Protein AF-A0A226NP74-F1 (afdb_monomer_lite)

Organism: Callipepla squamata (NCBI:txid9009)

Radius of gyration: 27.93 Å; chains: 1; bounding box: 65×79×97 Å

Structure (mmCIF, N/CA/C/O backbone):
data_AF-A0A226NP74-F1
#
_entry.id   AF-A0A226NP74-F1
#
loop_
_atom_site.group_PDB
_atom_site.id
_atom_site.type_symbol
_atom_site.label_atom_id
_atom_site.label_alt_id
_atom_site.label_comp_id
_atom_site.label_asym_id
_atom_site.label_entity_id
_atom_site.label_seq_id
_atom_site.pdbx_PDB_ins_code
_atom_site.Cartn_x
_atom_site.Cartn_y
_atom_site.Cartn_z
_atom_site.occupancy
_atom_site.B_iso_or_equiv
_atom_site.auth_seq_id
_atom_site.auth_comp_id
_atom_site.auth_asym_id
_atom_site.auth_atom_id
_atom_site.pdbx_PDB_model_num
ATOM 1 N N . MET A 1 1 ? -21.209 63.975 65.707 1.00 38.06 1 MET A N 1
ATOM 2 C CA . MET A 1 1 ? -20.109 63.089 66.159 1.00 38.06 1 MET A CA 1
ATOM 3 C C . MET A 1 1 ? -20.184 61.774 65.378 1.00 38.06 1 MET A C 1
ATOM 5 O O . MET A 1 1 ? -21.296 61.300 65.231 1.00 38.06 1 MET A O 1
ATOM 9 N N . GLN A 1 2 ? -19.117 61.143 64.863 1.00 33.88 2 GLN A N 1
ATOM 10 C CA . GLN A 1 2 ? -17.733 61.608 64.642 1.00 33.88 2 GLN A CA 1
ATOM 11 C C . GLN A 1 2 ? -16.907 60.587 63.806 1.00 33.88 2 GLN A C 1
ATOM 13 O O . GLN A 1 2 ? -16.600 59.538 64.352 1.00 33.88 2 GLN A O 1
ATOM 18 N N . ARG A 1 3 ? -16.411 60.950 62.595 1.00 36.12 3 ARG A N 1
ATOM 19 C CA . ARG A 1 3 ? -15.290 60.275 61.848 1.00 36.12 3 ARG A CA 1
ATOM 20 C C . ARG A 1 3 ? -15.540 58.767 61.521 1.00 36.12 3 ARG A C 1
ATOM 22 O O . ARG A 1 3 ? -16.565 58.246 61.917 1.00 36.12 3 ARG A O 1
ATOM 29 N N . ARG A 1 4 ? -14.732 57.954 60.814 1.00 40.47 4 ARG A N 1
ATOM 30 C CA . ARG A 1 4 ? -13.713 58.019 59.718 1.00 40.47 4 ARG A CA 1
ATOM 31 C C . ARG A 1 4 ? -13.780 56.627 59.006 1.00 40.47 4 ARG A C 1
ATOM 33 O O . ARG A 1 4 ? -14.409 55.736 59.556 1.00 40.47 4 ARG A O 1
ATOM 40 N N . ASN A 1 5 ? -13.182 56.302 57.852 1.00 32.72 5 ASN A N 1
ATOM 41 C CA . ASN A 1 5 ? -12.229 56.964 56.943 1.00 32.72 5 ASN A CA 1
ATOM 42 C C . ASN A 1 5 ? -12.613 56.643 55.464 1.00 32.72 5 ASN A C 1
ATOM 44 O O . ASN A 1 5 ? -13.792 56.460 55.187 1.00 32.72 5 ASN A O 1
ATOM 48 N N . GLY A 1 6 ? -11.656 56.549 54.525 1.00 35.69 6 GLY A N 1
ATOM 49 C CA . GLY A 1 6 ? -11.839 55.943 53.192 1.00 35.69 6 GLY A CA 1
ATOM 50 C C . GLY A 1 6 ? -10.764 54.895 52.850 1.00 35.69 6 GLY A C 1
ATOM 51 O O . GLY A 1 6 ? -9.832 54.698 53.633 1.00 35.69 6 GLY A O 1
ATOM 52 N N . GLY A 1 7 ? -10.878 54.273 51.668 1.00 29.09 7 GLY A N 1
ATOM 53 C CA . GLY A 1 7 ? -9.893 53.350 51.079 1.00 29.09 7 GLY A CA 1
ATOM 54 C C . GLY A 1 7 ? -10.539 52.176 50.326 1.00 29.09 7 GLY A C 1
ATOM 55 O O . GLY A 1 7 ? -11.507 51.607 50.812 1.00 29.09 7 GLY A O 1
ATOM 56 N N . GLY A 1 8 ? -10.005 51.799 49.156 1.00 29.45 8 GLY A N 1
ATOM 57 C CA . GLY A 1 8 ? -10.438 50.593 48.427 1.00 29.45 8 GLY A CA 1
ATOM 58 C C . GLY A 1 8 ? -10.254 50.684 46.911 1.00 29.45 8 GLY A C 1
ATOM 59 O O . GLY A 1 8 ? -11.030 51.342 46.225 1.00 29.45 8 GLY A O 1
ATOM 60 N N . LYS A 1 9 ? -9.214 50.031 46.378 1.00 33.69 9 LYS A N 1
ATOM 61 C CA . LYS A 1 9 ? -8.985 49.911 44.928 1.00 33.69 9 LYS A CA 1
ATOM 62 C C . LYS A 1 9 ? -9.986 48.933 44.300 1.00 33.69 9 LYS A C 1
ATOM 64 O O . LYS A 1 9 ? -10.431 47.991 44.943 1.00 33.69 9 LYS A O 1
ATOM 69 N N . ARG A 1 10 ? -10.276 49.150 43.017 1.00 40.66 10 ARG A N 1
ATOM 70 C CA . ARG A 1 10 ? -11.070 48.263 42.159 1.00 40.66 10 ARG A CA 1
ATOM 71 C C . ARG A 1 10 ? -10.330 46.922 41.991 1.00 40.66 10 ARG A C 1
ATOM 73 O O . ARG A 1 10 ? -9.211 46.930 41.483 1.00 40.66 10 ARG A O 1
ATOM 80 N N . SER A 1 11 ? -10.946 45.811 42.391 1.00 31.20 11 SER A N 1
ATOM 81 C CA . SER A 1 11 ? -10.484 44.447 42.085 1.00 31.20 11 SER A CA 1
ATOM 82 C C . SER A 1 11 ? -11.389 43.841 41.008 1.00 31.20 11 SER A C 1
ATOM 84 O O . SER A 1 11 ? -12.602 44.035 41.101 1.00 31.20 11 SER A O 1
ATOM 86 N N . PRO A 1 12 ? -10.856 43.140 39.992 1.00 38.00 12 PRO A N 1
ATOM 87 C CA . PRO A 1 12 ? -11.679 42.405 39.037 1.00 38.00 12 PRO A CA 1
ATOM 88 C C . PRO A 1 12 ? -12.231 41.123 39.677 1.00 38.00 12 PRO A C 1
ATOM 90 O O . PRO A 1 12 ? -11.556 40.493 40.492 1.00 38.00 12 PRO A O 1
ATOM 93 N N . GLU A 1 13 ? -13.447 40.733 39.298 1.00 36.75 13 GLU A N 1
ATOM 94 C CA . GLU A 1 13 ? -14.052 39.471 39.730 1.00 36.75 13 GLU A CA 1
ATOM 95 C C . GLU A 1 13 ? -13.251 38.271 39.211 1.00 36.75 13 GLU A C 1
ATOM 97 O O . GLU A 1 13 ? -13.06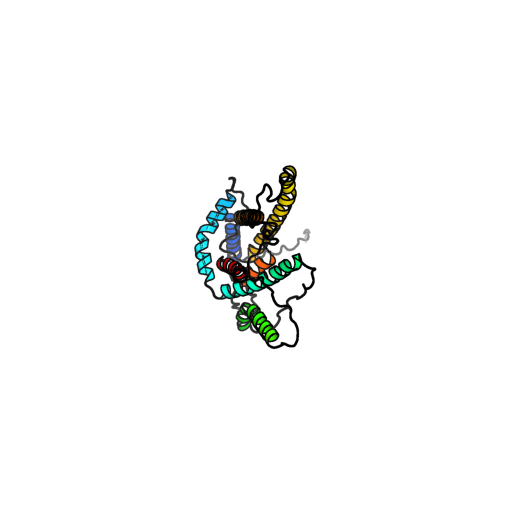9 38.084 38.006 1.00 36.75 13 GLU A O 1
ATOM 102 N N . LEU A 1 14 ? -12.797 37.430 40.140 1.00 32.97 14 LEU A N 1
ATOM 103 C CA . LEU A 1 14 ? -12.224 36.130 39.829 1.00 32.97 14 LEU A CA 1
ATOM 104 C C . LEU A 1 14 ? -13.375 35.163 39.525 1.00 32.97 14 LEU A C 1
ATOM 106 O O . LEU A 1 14 ? -14.037 34.679 40.441 1.00 32.97 14 LEU A O 1
ATOM 110 N N . SER A 1 15 ? -13.619 34.888 38.242 1.00 31.94 15 SER A N 1
ATOM 111 C CA . SER A 1 15 ? -14.549 33.822 37.847 1.00 31.94 15 SER A CA 1
ATOM 112 C C . SER A 1 15 ? -14.066 32.478 38.412 1.00 31.94 15 SER A C 1
ATOM 114 O O . SER A 1 15 ? -12.875 32.175 38.282 1.00 31.94 15 SER A O 1
ATOM 116 N N . PRO A 1 16 ? -14.938 31.661 39.030 1.00 39.66 16 PRO A N 1
ATOM 117 C CA . PRO A 1 16 ? -14.529 30.372 39.566 1.00 39.66 16 PRO A CA 1
ATOM 118 C C . PRO A 1 16 ? -14.136 29.440 38.418 1.00 39.66 16 PRO A C 1
ATOM 120 O O . PRO A 1 16 ? -14.887 29.271 37.456 1.00 39.66 16 PRO A O 1
ATOM 123 N N . ALA A 1 17 ? -12.958 28.825 38.525 1.00 37.47 17 ALA A N 1
ATOM 124 C CA . ALA A 1 17 ? -12.536 27.794 37.590 1.00 37.47 17 ALA A CA 1
ATOM 125 C C . ALA A 1 17 ? -13.536 26.632 37.645 1.00 37.47 17 ALA A C 1
ATOM 127 O O . ALA A 1 17 ? -13.718 26.013 38.696 1.00 37.47 17 ALA A O 1
ATOM 128 N N . LEU A 1 18 ? -14.190 26.354 36.516 1.00 38.97 18 LEU A N 1
ATOM 129 C CA . LEU A 1 18 ? -15.122 25.242 36.385 1.00 38.97 18 LEU A CA 1
ATOM 130 C C . LEU A 1 18 ? -14.326 23.938 36.541 1.00 38.97 18 LEU A C 1
ATOM 132 O O . LEU A 1 18 ? -13.599 23.537 35.633 1.00 38.97 18 LEU A O 1
ATOM 136 N N . HIS A 1 19 ? -14.406 23.315 37.716 1.00 42.88 19 HIS A N 1
ATOM 137 C CA . HIS A 1 19 ? -13.749 22.037 37.968 1.00 42.88 19 HIS A CA 1
ATOM 138 C C . HIS A 1 19 ? -14.412 20.985 37.071 1.00 42.88 19 HIS A C 1
ATOM 140 O O . HIS A 1 19 ? -15.632 20.810 37.123 1.00 42.88 19 HIS A O 1
ATOM 146 N N . ALA A 1 20 ? -13.631 20.329 36.210 1.00 48.56 20 ALA A N 1
ATOM 147 C CA . ALA A 1 20 ? -14.143 19.227 35.406 1.00 48.56 20 ALA A CA 1
ATOM 148 C C . ALA A 1 20 ? -14.615 18.093 36.340 1.00 48.56 20 ALA A C 1
ATOM 150 O O . ALA A 1 20 ? -14.008 17.897 37.398 1.00 48.56 20 ALA A O 1
ATOM 151 N N . PRO A 1 21 ? -15.695 17.364 35.999 1.00 58.44 21 PRO A N 1
ATOM 152 C CA . PRO A 1 21 ? -16.147 16.241 36.814 1.00 58.44 21 PRO A CA 1
ATOM 153 C C . PRO A 1 21 ? -15.034 15.182 36.921 1.00 58.44 21 PRO A C 1
ATOM 155 O O . PRO A 1 21 ? -14.317 14.980 35.938 1.00 58.44 21 PRO A O 1
ATOM 158 N N . PRO A 1 22 ? -14.880 14.512 38.080 1.00 52.84 22 PRO A N 1
ATOM 159 C CA . PRO A 1 22 ? -13.720 13.666 38.373 1.00 52.84 22 PRO A CA 1
ATOM 160 C C . PRO A 1 22 ? -13.505 12.557 37.338 1.00 52.84 22 PRO A C 1
ATOM 162 O O . PRO A 1 22 ? -12.384 12.425 36.862 1.00 52.84 22 PRO A O 1
ATOM 165 N N . GLU A 1 23 ? -14.570 11.891 36.871 1.00 52.38 23 GLU A N 1
ATOM 166 C CA . GLU A 1 23 ? -14.496 10.883 35.796 1.00 52.38 23 GLU A CA 1
ATOM 167 C C . GLU A 1 23 ? -13.798 11.406 34.526 1.00 52.38 23 GLU A C 1
ATOM 169 O O . GLU A 1 23 ? -13.102 10.665 33.842 1.00 52.38 23 GLU A O 1
ATOM 174 N N . LEU A 1 24 ? -13.954 12.693 34.193 1.00 48.25 24 LEU A N 1
ATOM 175 C CA . LEU A 1 24 ? -13.360 13.282 32.990 1.00 48.25 24 LEU A CA 1
ATOM 176 C C . LEU A 1 24 ? -11.880 13.649 33.182 1.00 48.25 24 LEU A C 1
ATOM 178 O O . LEU A 1 24 ? -11.158 13.795 32.198 1.00 48.25 24 LEU A O 1
ATOM 182 N N . CYS A 1 25 ? -11.430 13.797 34.430 1.00 51.16 25 CYS A N 1
ATOM 183 C CA . CYS A 1 25 ? -10.014 13.897 34.779 1.00 51.16 25 CYS A CA 1
ATOM 184 C C . CYS A 1 25 ? -9.372 12.513 34.919 1.00 51.16 25 CYS A C 1
ATOM 186 O O . CYS A 1 25 ? -8.234 12.359 34.499 1.00 51.16 25 CYS A O 1
ATOM 188 N N . GLU A 1 26 ? -10.090 11.518 35.446 1.00 51.25 26 GLU A N 1
ATOM 189 C CA . GLU A 1 26 ? -9.630 10.127 35.555 1.00 51.25 26 GLU A CA 1
ATOM 190 C C . GLU A 1 26 ? -9.454 9.504 34.168 1.00 51.25 26 GLU A C 1
ATOM 192 O O . GLU A 1 26 ? -8.342 9.115 33.831 1.00 51.25 26 GLU A O 1
ATOM 197 N N . VAL A 1 27 ? -10.468 9.565 33.293 1.00 53.81 27 VAL A N 1
ATOM 198 C CA . VAL A 1 27 ? -10.347 9.119 31.888 1.00 53.81 27 VAL A CA 1
ATOM 199 C C . VAL A 1 27 ? -9.217 9.851 31.157 1.00 53.81 27 VAL A C 1
ATOM 201 O O . VAL A 1 27 ? -8.532 9.259 30.330 1.00 53.81 27 VAL A O 1
ATOM 204 N N . LYS A 1 28 ? -8.985 11.135 31.459 1.00 48.41 28 LYS A N 1
ATOM 205 C CA . LYS A 1 28 ? -7.895 11.903 30.843 1.00 48.41 28 LYS A CA 1
ATOM 206 C C . LYS A 1 28 ? -6.519 11.539 31.409 1.00 48.41 28 LYS A C 1
ATOM 208 O O . LYS A 1 28 ? -5.553 11.581 30.660 1.00 48.41 28 LYS A O 1
ATOM 213 N N . ALA A 1 29 ? -6.427 11.180 32.688 1.00 52.78 29 ALA A N 1
ATOM 214 C CA . ALA A 1 29 ? -5.204 10.688 33.312 1.00 52.78 29 ALA A CA 1
ATOM 215 C C . ALA A 1 29 ? -4.863 9.272 32.821 1.00 52.78 29 ALA A C 1
ATOM 217 O O . ALA A 1 29 ? -3.717 9.026 32.468 1.00 52.78 29 ALA A O 1
ATOM 218 N N . GLU A 1 30 ? -5.850 8.382 32.687 1.00 49.56 30 GLU A N 1
ATOM 219 C CA . GLU A 1 30 ? -5.685 7.063 32.057 1.00 49.56 30 GLU A CA 1
ATOM 220 C C . GLU A 1 30 ? -5.267 7.200 30.577 1.00 49.56 30 GLU A C 1
ATOM 222 O O . GLU A 1 30 ? -4.312 6.556 30.140 1.00 49.56 30 GLU A O 1
ATOM 227 N N . GLU A 1 31 ? -5.892 8.115 29.817 1.00 53.00 31 GLU A N 1
ATOM 228 C CA . GLU A 1 31 ? -5.486 8.449 28.439 1.00 53.00 31 GLU A CA 1
ATOM 229 C C . GLU A 1 31 ? -4.087 9.098 28.328 1.00 53.00 31 GLU A C 1
ATOM 231 O O . GLU A 1 31 ? -3.527 9.088 27.224 1.00 53.00 31 GLU A O 1
ATOM 236 N N . GLU A 1 32 ? -3.557 9.684 29.413 1.00 53.03 32 GLU A N 1
ATOM 237 C CA . GLU A 1 32 ? -2.207 10.271 29.531 1.00 53.03 32 GLU A CA 1
ATOM 238 C C . GLU A 1 32 ? -1.168 9.230 30.023 1.00 53.03 32 GLU A C 1
ATOM 240 O O . GLU A 1 32 ? -0.017 9.258 29.579 1.00 53.03 32 GLU A O 1
ATOM 245 N N . GLU A 1 33 ? -1.553 8.258 30.862 1.00 48.28 33 GLU A N 1
ATOM 246 C CA . GLU A 1 33 ? -0.691 7.145 31.300 1.00 48.28 33 GLU A CA 1
ATOM 247 C C . GLU A 1 33 ? -0.478 6.099 30.187 1.00 48.28 33 GLU A C 1
ATOM 249 O O . GLU A 1 33 ? 0.670 5.709 29.946 1.00 48.28 33 GLU A O 1
ATOM 254 N N . GLU A 1 34 ? -1.512 5.736 29.411 1.00 48.53 34 GLU A N 1
ATOM 255 C CA . GLU A 1 34 ? -1.327 4.963 28.162 1.00 48.53 34 GLU A CA 1
ATOM 256 C C . GLU A 1 34 ? -0.430 5.717 27.156 1.00 48.53 34 GLU A C 1
ATOM 258 O O . GLU A 1 34 ? 0.396 5.112 26.465 1.00 48.53 34 GLU A O 1
ATOM 263 N N . GLU A 1 35 ? -0.547 7.050 27.093 1.00 49.44 35 GLU A N 1
ATOM 264 C CA . GLU A 1 35 ? 0.303 7.915 26.258 1.00 49.44 35 GLU A CA 1
ATOM 265 C C . GLU A 1 35 ? 1.781 7.843 26.670 1.00 49.44 35 GLU A C 1
ATOM 267 O O . GLU A 1 35 ? 2.682 7.918 25.825 1.00 49.44 35 GLU A O 1
ATOM 272 N N . ALA A 1 36 ? 2.042 7.667 27.967 1.00 47.16 36 ALA A N 1
ATOM 273 C CA . ALA A 1 36 ? 3.384 7.564 28.508 1.00 47.16 36 ALA A CA 1
ATOM 274 C C . ALA A 1 36 ? 4.021 6.185 28.273 1.00 47.16 36 ALA A C 1
ATOM 276 O O . ALA A 1 36 ? 5.239 6.133 28.076 1.00 47.16 36 ALA A O 1
ATOM 277 N N . GLU A 1 37 ? 3.280 5.076 28.274 1.00 47.53 37 GLU A N 1
ATOM 278 C CA . GLU A 1 37 ? 3.907 3.749 28.172 1.00 47.53 37 GLU A CA 1
ATOM 279 C C . GLU A 1 37 ? 4.348 3.396 26.734 1.00 47.53 37 GLU A C 1
ATOM 281 O O . GLU A 1 37 ? 5.474 2.922 26.537 1.00 47.53 37 GLU A O 1
ATOM 286 N N . ASP A 1 38 ? 3.534 3.696 25.711 1.00 55.12 38 ASP A N 1
ATOM 287 C CA . ASP A 1 38 ? 3.652 3.035 24.393 1.00 55.12 38 ASP A CA 1
ATOM 288 C C . ASP A 1 38 ? 4.130 3.926 23.213 1.00 55.12 38 ASP A C 1
ATOM 290 O O . ASP A 1 38 ? 3.979 3.555 22.039 1.00 55.12 38 ASP A O 1
ATOM 294 N N . ASP A 1 39 ? 4.769 5.078 23.493 1.00 64.12 39 ASP A N 1
ATOM 295 C CA . ASP A 1 39 ? 5.332 5.982 22.466 1.00 64.12 39 ASP A CA 1
ATOM 296 C C . ASP A 1 39 ? 6.286 5.224 21.501 1.00 64.12 39 ASP A C 1
ATOM 298 O O . ASP A 1 39 ? 7.378 4.768 21.900 1.00 64.12 39 ASP A O 1
ATOM 302 N N . PRO A 1 40 ? 5.918 5.095 20.207 1.00 61.56 40 PRO A N 1
ATOM 303 C CA . PRO A 1 40 ? 6.693 4.348 19.223 1.00 61.56 40 PRO A CA 1
ATOM 304 C C . PRO A 1 40 ? 8.033 5.012 18.868 1.00 61.56 40 PRO A C 1
ATOM 306 O O . PRO A 1 40 ? 8.913 4.322 18.354 1.00 61.56 40 PRO A O 1
ATOM 309 N N . LEU A 1 41 ? 8.234 6.297 19.182 1.00 65.31 41 LEU A N 1
ATOM 310 C CA . LEU A 1 41 ? 9.449 7.055 18.861 1.00 65.31 41 LEU A CA 1
ATOM 311 C C . LEU A 1 41 ? 10.460 7.147 20.021 1.00 65.31 41 LEU A C 1
ATOM 313 O O . LEU A 1 41 ? 11.581 7.625 19.810 1.00 65.31 41 LEU A O 1
ATOM 317 N N . LYS A 1 42 ? 10.132 6.638 21.221 1.00 67.94 42 LYS A N 1
ATOM 318 C CA . LYS A 1 42 ? 11.091 6.529 22.338 1.00 67.94 42 LYS A CA 1
ATOM 319 C C . LYS A 1 42 ? 12.365 5.790 21.919 1.00 67.94 42 LYS A C 1
ATOM 321 O O . LYS A 1 42 ? 12.333 4.635 21.491 1.00 67.94 42 LYS A O 1
ATOM 326 N N . ARG A 1 43 ? 13.518 6.452 22.086 1.00 66.31 43 ARG A N 1
ATOM 327 C CA . ARG A 1 43 ? 14.837 5.885 21.765 1.00 66.31 43 ARG A CA 1
ATOM 328 C C . ARG A 1 43 ? 15.145 4.686 22.661 1.00 66.31 43 ARG A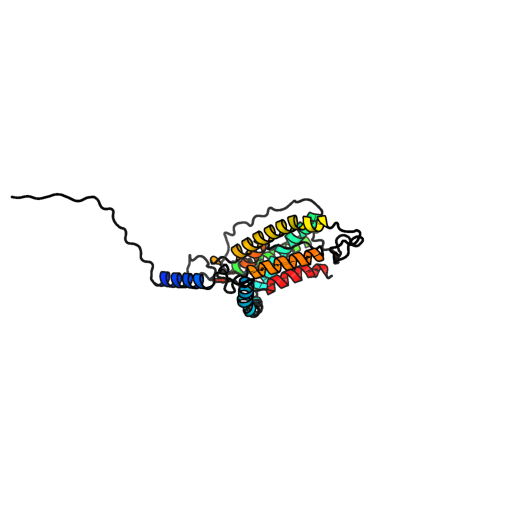 C 1
ATOM 330 O O . ARG A 1 43 ? 15.345 4.838 23.859 1.00 66.31 43 ARG A O 1
ATOM 337 N N . THR A 1 44 ? 15.306 3.513 22.055 1.00 63.09 44 THR A N 1
ATOM 338 C CA . THR A 1 44 ? 15.643 2.256 22.747 1.00 63.09 44 THR A CA 1
ATOM 339 C C . THR A 1 44 ? 17.112 2.124 23.170 1.00 63.09 44 THR A C 1
ATOM 341 O O . THR A 1 44 ? 17.479 1.106 23.743 1.00 63.09 44 THR A O 1
ATOM 344 N N . GLY A 1 45 ? 17.987 3.078 22.825 1.00 66.69 45 GLY A N 1
ATOM 345 C CA . GLY A 1 45 ? 19.425 3.078 23.163 1.00 66.69 45 GLY A CA 1
ATOM 346 C C . GLY A 1 45 ? 20.296 2.020 22.458 1.00 66.69 45 GLY A C 1
ATOM 347 O O . GLY A 1 45 ? 21.496 2.222 22.308 1.00 66.69 45 GLY A O 1
ATOM 348 N N . ILE A 1 46 ? 19.700 0.925 21.985 1.00 75.94 46 ILE A N 1
ATOM 349 C CA . ILE A 1 46 ? 20.365 -0.214 21.336 1.00 75.94 46 ILE A CA 1
ATOM 350 C C . ILE A 1 46 ? 20.192 -0.135 19.810 1.00 75.94 46 ILE A C 1
ATOM 352 O O . ILE A 1 46 ? 19.113 0.215 19.319 1.00 75.94 46 ILE A O 1
ATOM 356 N N . PHE A 1 47 ? 21.232 -0.502 19.053 1.00 74.62 47 PHE A N 1
ATOM 357 C CA . PHE A 1 47 ? 21.186 -0.621 17.589 1.00 74.62 47 PHE A CA 1
ATOM 358 C C . PHE A 1 47 ? 20.095 -1.621 17.157 1.00 74.62 47 PHE A C 1
ATOM 360 O O . PHE A 1 47 ? 19.990 -2.706 17.719 1.00 74.62 47 PHE A O 1
ATOM 367 N N . PHE A 1 48 ? 19.233 -1.229 16.211 1.00 77.94 48 PHE A N 1
ATOM 368 C CA . PHE A 1 48 ? 17.985 -1.930 15.846 1.00 77.94 48 PHE A CA 1
ATOM 369 C C . PHE A 1 48 ? 16.966 -2.190 16.982 1.00 77.94 48 PHE A C 1
ATOM 371 O O . PHE A 1 48 ? 15.947 -2.836 16.735 1.00 77.94 48 PHE A O 1
ATOM 378 N N . GLY A 1 49 ? 17.139 -1.646 18.194 1.00 79.44 49 GLY A N 1
ATOM 379 C CA . GLY A 1 49 ? 16.215 -1.892 19.313 1.00 79.44 49 GLY A CA 1
ATOM 380 C C . GLY A 1 49 ? 14.758 -1.506 19.014 1.00 79.44 49 GLY A C 1
ATOM 381 O O . GLY A 1 49 ? 13.846 -2.252 19.364 1.00 79.44 49 GLY A O 1
ATOM 382 N N . GLY A 1 50 ? 14.534 -0.403 18.288 1.00 82.44 50 GLY A N 1
ATOM 383 C CA . GLY A 1 50 ? 13.203 0.016 17.830 1.00 82.44 50 GLY A CA 1
ATOM 384 C C . GLY A 1 50 ? 12.551 -0.978 16.860 1.00 82.44 50 GLY A C 1
ATOM 385 O O . GLY A 1 50 ? 11.375 -1.287 17.004 1.00 82.44 50 GLY A O 1
ATOM 386 N N . LEU A 1 51 ? 13.326 -1.565 15.941 1.00 84.50 51 LEU A N 1
ATOM 387 C CA . LEU A 1 51 ? 12.845 -2.605 15.023 1.00 84.50 51 LEU A CA 1
ATOM 388 C C . LEU A 1 51 ? 12.452 -3.884 15.779 1.00 84.50 51 LEU A C 1
ATOM 390 O O . LEU A 1 51 ? 11.400 -4.461 15.516 1.00 84.50 51 LEU A O 1
ATOM 394 N N . VAL A 1 52 ? 13.272 -4.318 16.742 1.00 84.50 52 VAL A N 1
ATOM 395 C CA . VAL A 1 52 ? 12.964 -5.496 17.571 1.00 84.50 52 VAL A CA 1
ATOM 396 C C . VAL A 1 52 ? 11.724 -5.244 18.439 1.00 84.50 52 VAL A C 1
ATOM 398 O O . VAL A 1 52 ? 10.901 -6.147 18.594 1.00 84.50 52 VAL A O 1
ATOM 401 N N . ARG A 1 53 ? 11.542 -4.017 18.953 1.00 83.56 53 ARG A N 1
ATOM 402 C CA . ARG A 1 53 ? 10.332 -3.595 19.679 1.00 83.56 53 ARG A CA 1
ATOM 403 C C . ARG A 1 53 ? 9.089 -3.652 18.784 1.00 83.56 53 ARG A C 1
ATOM 405 O O . ARG A 1 53 ? 8.107 -4.279 19.181 1.00 83.56 53 ARG A O 1
ATOM 412 N N . ASP A 1 54 ? 9.156 -3.096 17.574 1.00 86.12 54 ASP A N 1
ATOM 413 C CA . ASP A 1 54 ? 8.068 -3.141 16.585 1.00 86.12 54 ASP A CA 1
ATOM 414 C C . ASP A 1 54 ? 7.678 -4.588 16.236 1.00 86.12 54 ASP A C 1
ATOM 416 O O . ASP A 1 54 ? 6.496 -4.941 16.269 1.00 86.12 54 ASP A O 1
ATOM 420 N N . ILE A 1 55 ? 8.663 -5.454 15.965 1.00 85.19 55 ILE A N 1
ATOM 421 C CA . ILE A 1 55 ? 8.431 -6.878 15.675 1.00 85.19 55 ILE A CA 1
ATOM 422 C C . ILE A 1 55 ? 7.791 -7.575 16.881 1.00 85.19 55 ILE A C 1
ATOM 424 O O . ILE A 1 55 ? 6.758 -8.226 16.723 1.00 85.19 55 ILE A O 1
ATOM 428 N N . LYS A 1 56 ? 8.347 -7.419 18.090 1.00 85.12 56 LYS A N 1
ATOM 429 C CA . LYS A 1 56 ? 7.843 -8.086 19.303 1.00 85.12 56 LYS A CA 1
ATOM 430 C C . LYS A 1 56 ? 6.420 -7.642 19.664 1.00 85.12 56 LYS A C 1
ATOM 432 O O . LYS A 1 56 ? 5.621 -8.484 20.068 1.00 85.12 56 LYS A O 1
ATOM 437 N N . ARG A 1 57 ? 6.086 -6.357 19.486 1.00 82.19 57 ARG A N 1
ATOM 438 C CA . ARG A 1 57 ? 4.734 -5.815 19.726 1.00 82.19 57 ARG A CA 1
ATOM 439 C C . ARG A 1 57 ? 3.717 -6.317 18.698 1.00 82.19 57 ARG A C 1
ATOM 441 O O . ARG A 1 57 ? 2.558 -6.536 19.050 1.00 82.19 57 ARG A O 1
ATOM 448 N N . ARG A 1 58 ? 4.132 -6.500 17.437 1.00 83.31 58 ARG A N 1
ATOM 449 C CA . ARG A 1 58 ? 3.210 -6.792 16.327 1.00 83.31 58 ARG A CA 1
ATOM 450 C C . ARG A 1 58 ? 3.062 -8.278 16.004 1.00 83.31 58 ARG A C 1
ATOM 452 O O . ARG A 1 58 ? 1.946 -8.695 15.721 1.00 83.31 58 ARG A O 1
ATOM 459 N N . TYR A 1 59 ? 4.125 -9.081 16.111 1.00 83.75 59 TYR A N 1
ATOM 460 C CA . TYR A 1 59 ? 4.117 -10.526 15.825 1.00 83.75 59 TYR A CA 1
ATOM 461 C C . TYR A 1 59 ? 2.964 -11.316 16.488 1.00 83.75 59 TYR A C 1
ATOM 463 O O . TYR A 1 59 ? 2.248 -12.003 15.760 1.00 83.75 59 TYR A O 1
ATOM 471 N N . PRO A 1 60 ? 2.683 -11.201 17.807 1.00 84.38 60 PRO A N 1
ATOM 472 C CA . PRO A 1 60 ? 1.582 -11.953 18.423 1.00 84.38 60 PRO A CA 1
ATOM 473 C C . PRO A 1 60 ? 0.191 -11.534 17.913 1.00 84.38 60 PRO A C 1
ATOM 475 O O . PRO A 1 60 ? -0.745 -12.330 17.965 1.00 84.38 60 PRO A O 1
ATOM 478 N N . LYS A 1 61 ? 0.047 -10.312 17.379 1.00 84.06 61 LYS A N 1
ATOM 479 C CA . LYS A 1 61 ? -1.225 -9.778 16.866 1.00 84.06 61 LYS A CA 1
ATOM 480 C C . LYS A 1 61 ? -1.552 -10.267 15.437 1.00 84.06 61 LYS A C 1
ATOM 482 O O . LYS A 1 61 ? -2.685 -10.120 14.994 1.00 84.06 61 LYS A O 1
ATOM 487 N N . TYR A 1 62 ? -0.626 -10.931 14.730 1.00 82.00 62 TYR A N 1
ATOM 488 C CA . TYR A 1 62 ? -0.886 -11.454 13.372 1.00 82.00 62 TYR A CA 1
ATOM 489 C C . TYR A 1 62 ? -1.991 -12.522 13.320 1.00 82.00 62 TYR A C 1
ATOM 491 O O . TYR A 1 62 ? -2.682 -12.636 12.311 1.00 82.00 62 TYR A O 1
ATOM 499 N N . LEU A 1 63 ? -2.185 -13.303 14.389 1.00 81.81 63 LEU A N 1
ATOM 500 C CA . LEU A 1 63 ? -3.241 -14.322 14.417 1.00 81.81 63 LEU A CA 1
ATOM 501 C C . LEU A 1 63 ? -4.640 -13.703 14.576 1.00 81.81 63 LEU A C 1
ATOM 503 O O . LEU A 1 63 ? -5.595 -14.209 13.984 1.00 81.81 63 LEU A O 1
ATOM 507 N N . SER A 1 64 ? -4.777 -12.587 15.306 1.00 84.25 64 SER A N 1
ATOM 508 C CA . SER A 1 64 ? -6.044 -11.844 15.341 1.00 84.25 64 SER A CA 1
ATOM 509 C C . SER A 1 64 ? -6.296 -11.091 14.034 1.00 84.25 64 SER A C 1
ATOM 511 O O . SER A 1 64 ? -7.429 -11.096 13.569 1.00 84.25 64 SER A O 1
ATOM 513 N N . ASP A 1 65 ? -5.262 -10.574 13.355 1.00 85.12 65 ASP A N 1
ATOM 514 C CA . ASP A 1 65 ? -5.393 -9.964 12.015 1.00 85.12 65 ASP A CA 1
ATOM 515 C C . ASP A 1 65 ? -6.038 -10.899 10.966 1.00 85.12 65 ASP A C 1
ATOM 517 O O . ASP A 1 65 ? -6.644 -10.412 10.014 1.00 85.12 65 ASP A O 1
ATOM 521 N N . ILE A 1 66 ? -5.925 -12.226 11.110 1.00 83.12 66 ILE A N 1
ATOM 522 C CA . ILE A 1 66 ? -6.605 -13.199 10.231 1.00 83.12 66 ILE A CA 1
ATOM 523 C C . ILE A 1 66 ? -8.060 -13.417 10.670 1.00 83.12 66 ILE A C 1
ATOM 525 O O . ILE A 1 66 ? -8.953 -13.499 9.828 1.00 83.12 66 ILE A O 1
ATOM 529 N N . ARG A 1 67 ? -8.319 -13.486 11.981 1.00 80.75 67 ARG A N 1
ATOM 530 C CA . ARG A 1 67 ? -9.670 -13.680 12.531 1.00 80.75 67 ARG A CA 1
ATOM 531 C C . ARG A 1 67 ? -10.578 -12.478 12.256 1.00 80.75 67 ARG A C 1
ATOM 533 O O . ARG A 1 67 ? -11.722 -12.663 11.847 1.00 80.75 67 ARG A O 1
ATOM 540 N N . ASP A 1 68 ? -10.050 -11.269 12.416 1.00 80.81 68 ASP A N 1
ATOM 541 C CA . ASP A 1 68 ? -10.791 -10.014 12.245 1.00 80.81 68 ASP A CA 1
ATOM 542 C C . ASP A 1 68 ? -11.117 -9.722 10.769 1.00 80.81 68 ASP A C 1
ATOM 544 O O . ASP A 1 68 ? -12.041 -8.967 10.464 1.00 80.81 68 ASP A O 1
ATOM 548 N N . ALA A 1 69 ? -10.411 -10.371 9.836 1.00 80.50 69 ALA A N 1
ATOM 549 C CA . ALA A 1 69 ? -10.683 -10.290 8.405 1.00 80.50 69 ALA A CA 1
ATOM 550 C C . ALA A 1 69 ? -11.927 -11.065 7.944 1.00 80.50 69 ALA A C 1
ATOM 552 O O . ALA A 1 69 ? -12.416 -10.816 6.842 1.00 80.50 69 ALA A O 1
ATOM 553 N N . LEU A 1 70 ? -12.457 -11.992 8.751 1.00 77.00 70 LEU A N 1
ATOM 554 C CA . LEU A 1 70 ? -13.570 -12.873 8.361 1.00 77.00 70 LEU A CA 1
ATOM 555 C C . LEU A 1 70 ? -14.953 -12.189 8.479 1.00 77.00 70 LEU A C 1
ATOM 557 O O . LEU A 1 70 ? -15.991 -12.841 8.555 1.00 77.00 70 LEU A O 1
ATOM 561 N N . HIS A 1 71 ? -14.974 -10.855 8.500 1.00 78.69 71 HIS A N 1
ATOM 562 C CA . HIS A 1 71 ? -16.170 -10.027 8.611 1.00 78.69 71 HIS A CA 1
ATOM 563 C C . HIS A 1 71 ? -16.627 -9.524 7.228 1.00 78.69 71 HIS A C 1
ATOM 565 O O . HIS A 1 71 ? -15.811 -9.113 6.407 1.00 78.69 71 HIS A O 1
ATOM 571 N N . SER A 1 72 ? -17.939 -9.464 6.970 1.00 76.38 72 SER A N 1
ATOM 572 C CA . SER A 1 72 ? -18.515 -9.064 5.665 1.00 76.38 72 SER A CA 1
ATOM 573 C C . SER A 1 72 ? -18.013 -7.707 5.139 1.00 76.38 72 SER A C 1
ATOM 575 O O . SER A 1 72 ? -17.669 -7.578 3.967 1.00 76.38 72 SER A O 1
ATOM 577 N N . GLN A 1 73 ? -17.895 -6.715 6.027 1.00 79.50 73 GLN A N 1
ATOM 578 C CA . GLN A 1 73 ? -17.268 -5.405 5.774 1.00 79.50 73 GLN A CA 1
ATOM 579 C C . GLN A 1 73 ? -15.870 -5.497 5.121 1.00 79.50 73 GLN A C 1
ATOM 581 O O . GLN A 1 73 ? -15.525 -4.656 4.294 1.00 79.50 73 GLN A O 1
ATOM 586 N N . CYS A 1 74 ? -15.068 -6.518 5.439 1.00 81.88 74 CYS A N 1
ATOM 587 C CA . CYS A 1 74 ? -13.734 -6.688 4.862 1.00 81.88 74 CYS A CA 1
ATOM 588 C C . CYS A 1 74 ? -13.793 -7.064 3.373 1.00 81.88 74 CYS A C 1
ATOM 590 O O . CYS A 1 74 ? -12.970 -6.574 2.603 1.00 81.88 74 CYS A O 1
ATOM 592 N N . LEU A 1 75 ? -14.788 -7.849 2.937 1.00 82.00 75 LEU A N 1
ATOM 593 C CA . LEU A 1 75 ? -15.008 -8.145 1.513 1.00 82.00 75 LEU A CA 1
ATOM 594 C C . LEU A 1 75 ? -15.427 -6.891 0.732 1.00 82.00 75 LEU A C 1
ATOM 596 O O . LEU A 1 75 ? -14.906 -6.643 -0.354 1.00 82.00 75 LEU A O 1
ATOM 600 N N . ALA A 1 76 ? -16.306 -6.061 1.304 1.00 78.94 76 ALA A N 1
ATOM 601 C CA . ALA A 1 76 ? -16.678 -4.777 0.706 1.00 78.94 76 ALA A CA 1
ATOM 602 C C . ALA A 1 76 ? -15.457 -3.844 0.562 1.00 78.94 76 ALA A C 1
ATOM 604 O O . ALA A 1 76 ? -15.233 -3.274 -0.508 1.00 78.94 76 ALA A O 1
ATOM 605 N N . ALA A 1 77 ? -14.608 -3.767 1.595 1.00 82.62 77 ALA A N 1
ATOM 606 C CA . ALA A 1 77 ? -13.361 -3.004 1.562 1.00 82.62 77 ALA A CA 1
ATOM 607 C C . ALA A 1 77 ? -12.348 -3.534 0.523 1.00 82.62 77 ALA A C 1
ATOM 609 O O . ALA A 1 77 ? -11.680 -2.728 -0.126 1.00 82.62 77 ALA A O 1
ATOM 610 N N . VAL A 1 78 ? -12.249 -4.858 0.320 1.00 86.12 78 VAL A N 1
ATOM 611 C CA . VAL A 1 78 ? -11.420 -5.461 -0.748 1.00 86.12 78 VAL A CA 1
ATOM 612 C C . VAL A 1 78 ? -11.889 -5.002 -2.119 1.00 86.12 78 VAL A C 1
ATOM 614 O O . VAL A 1 78 ? -11.081 -4.476 -2.878 1.00 86.12 78 VAL A O 1
ATOM 617 N N . LEU A 1 79 ? -13.181 -5.152 -2.425 1.00 82.38 79 LEU A N 1
ATOM 618 C CA . LEU A 1 79 ? -13.729 -4.773 -3.730 1.00 82.38 79 LEU A CA 1
ATOM 619 C C . LEU A 1 79 ? -13.572 -3.270 -3.991 1.00 82.38 79 LEU A C 1
ATOM 621 O O . LEU A 1 79 ? -13.135 -2.875 -5.071 1.00 82.38 79 LEU A O 1
ATOM 625 N N . PHE A 1 80 ? -13.865 -2.428 -2.996 1.00 81.38 80 PHE A N 1
ATOM 626 C CA . PHE A 1 80 ? -13.693 -0.981 -3.113 1.00 81.38 80 PHE A CA 1
ATOM 627 C C . PHE A 1 80 ? -12.237 -0.594 -3.413 1.00 81.38 80 PHE A C 1
ATOM 629 O O . PHE A 1 80 ? -11.974 0.119 -4.386 1.00 81.38 80 PHE A O 1
ATOM 636 N N . ILE A 1 81 ? -11.282 -1.075 -2.611 1.00 83.38 81 ILE A N 1
ATOM 637 C CA . ILE A 1 81 ? -9.875 -0.691 -2.773 1.00 83.38 81 ILE A CA 1
ATOM 638 C C . ILE A 1 81 ? -9.230 -1.371 -3.983 1.00 83.38 81 ILE A C 1
ATOM 640 O O . ILE A 1 81 ? -8.336 -0.774 -4.573 1.00 83.38 81 ILE A O 1
ATOM 644 N N . TYR A 1 82 ? -9.709 -2.539 -4.422 1.00 84.00 82 TYR A N 1
ATOM 645 C CA . TYR A 1 82 ? -9.317 -3.137 -5.700 1.00 84.00 82 TYR A CA 1
ATOM 646 C C . TYR A 1 82 ? -9.572 -2.162 -6.856 1.00 84.00 82 TYR A C 1
ATOM 648 O O . TYR A 1 82 ? -8.617 -1.734 -7.502 1.00 84.00 82 TYR A O 1
ATOM 656 N N . PHE A 1 83 ? -10.810 -1.697 -7.057 1.00 77.06 83 PHE A N 1
ATOM 657 C CA . PHE A 1 83 ? -11.113 -0.745 -8.136 1.00 77.06 83 PHE A CA 1
ATOM 658 C C . PHE A 1 83 ? -10.421 0.618 -7.949 1.00 77.06 83 PHE A C 1
ATOM 660 O O . PHE A 1 83 ? -9.915 1.191 -8.919 1.00 77.06 83 PHE A O 1
ATOM 667 N N . ALA A 1 84 ? -10.320 1.115 -6.709 1.00 75.75 84 ALA A N 1
ATOM 668 C CA . ALA A 1 84 ? -9.614 2.362 -6.398 1.00 75.75 84 ALA A CA 1
ATOM 669 C C . ALA A 1 84 ? -8.080 2.269 -6.563 1.00 75.75 84 ALA A C 1
ATOM 671 O O . ALA A 1 84 ? -7.414 3.291 -6.721 1.00 75.75 84 ALA A O 1
ATOM 672 N N . ALA A 1 85 ? -7.500 1.066 -6.529 1.00 74.06 85 ALA A N 1
ATOM 673 C CA . ALA A 1 85 ? -6.090 0.816 -6.823 1.00 74.06 85 ALA A CA 1
ATOM 674 C C . ALA A 1 85 ? -5.848 0.575 -8.319 1.00 74.06 85 ALA A C 1
ATOM 676 O O . ALA A 1 85 ? -4.854 1.066 -8.859 1.00 74.06 85 ALA A O 1
ATOM 677 N N . LEU A 1 86 ? -6.768 -0.144 -8.965 1.00 74.38 86 LEU A N 1
ATOM 678 C CA . LEU A 1 86 ? -6.732 -0.530 -10.370 1.00 74.38 86 LEU A CA 1
ATOM 679 C C . LEU A 1 86 ? -6.808 0.694 -11.292 1.00 74.38 86 LEU A C 1
ATOM 681 O O . LEU A 1 86 ? -5.965 0.830 -12.171 1.00 74.38 86 LEU A O 1
ATOM 685 N N . SER A 1 87 ? -7.745 1.622 -11.064 1.00 69.88 87 SER A N 1
ATOM 686 C CA . SER A 1 87 ? -7.900 2.817 -11.914 1.00 69.88 87 SER A CA 1
ATOM 687 C C . SER A 1 87 ? -6.609 3.663 -12.008 1.00 69.88 87 SER A C 1
ATOM 689 O O . SER A 1 87 ? -6.121 3.866 -13.126 1.00 69.88 87 SER A O 1
ATOM 691 N N . PRO A 1 88 ? -5.950 4.062 -10.897 1.00 65.69 88 PRO A N 1
ATOM 692 C CA . PRO A 1 88 ? -4.635 4.696 -10.958 1.00 65.69 88 PRO A CA 1
ATOM 693 C C . PRO A 1 88 ? -3.546 3.796 -11.548 1.00 65.69 88 PRO A C 1
ATOM 695 O O . PRO A 1 88 ? -2.712 4.301 -12.286 1.00 65.69 88 PRO A O 1
ATOM 698 N N . ALA A 1 89 ? -3.529 2.488 -11.268 1.00 66.56 89 ALA A N 1
ATOM 699 C CA . ALA A 1 89 ? -2.509 1.586 -11.815 1.00 66.56 89 ALA A CA 1
ATOM 700 C C . ALA A 1 89 ? -2.587 1.468 -13.349 1.00 66.56 89 ALA A C 1
ATOM 702 O O . ALA A 1 89 ? -1.556 1.511 -14.014 1.00 66.56 89 ALA A O 1
ATOM 703 N N . ILE A 1 90 ? -3.796 1.400 -13.912 1.00 64.62 90 ILE A N 1
ATOM 704 C CA . ILE A 1 90 ? -4.042 1.434 -15.362 1.00 64.62 90 ILE A CA 1
ATOM 705 C C . ILE A 1 90 ? -3.665 2.801 -15.925 1.00 64.62 90 ILE A C 1
ATOM 707 O O . ILE A 1 90 ? -2.969 2.880 -16.932 1.00 64.62 90 ILE A O 1
ATOM 711 N N . THR A 1 91 ? -4.096 3.877 -15.259 1.00 61.81 91 THR A N 1
ATOM 712 C CA . THR A 1 91 ? -3.832 5.245 -15.715 1.00 61.81 91 THR A CA 1
ATOM 713 C C . THR A 1 91 ? -2.328 5.511 -15.742 1.00 61.81 91 THR A C 1
ATOM 715 O O . THR A 1 91 ? -1.801 5.864 -16.785 1.00 61.81 91 THR A O 1
ATOM 718 N N . PHE A 1 92 ? -1.596 5.248 -14.656 1.00 62.38 92 PHE A N 1
ATOM 719 C CA . PHE A 1 92 ? -0.138 5.397 -14.613 1.00 62.38 92 PHE A CA 1
ATOM 720 C C . PHE A 1 92 ? 0.607 4.386 -15.500 1.00 62.38 92 PHE A C 1
ATOM 722 O O . PHE A 1 92 ? 1.613 4.751 -16.104 1.00 62.38 92 PHE A O 1
ATOM 729 N N . GLY A 1 93 ? 0.100 3.158 -15.648 1.00 58.03 93 GLY A N 1
ATOM 730 C CA . GLY A 1 93 ? 0.641 2.165 -16.582 1.00 58.03 93 GLY A CA 1
ATOM 731 C C . GLY A 1 93 ? 0.522 2.594 -18.049 1.00 58.03 93 GLY A C 1
ATOM 732 O O . GLY A 1 93 ? 1.461 2.405 -18.817 1.00 58.03 93 GLY A O 1
ATOM 733 N N . GLY A 1 94 ? -0.590 3.235 -18.425 1.00 52.72 94 GLY A N 1
ATOM 734 C CA . GLY A 1 94 ? -0.797 3.833 -19.748 1.00 52.72 94 GLY A CA 1
ATOM 735 C C . GLY A 1 94 ? -0.080 5.176 -19.941 1.00 52.72 94 GLY A C 1
ATOM 736 O O . GLY A 1 94 ? 0.417 5.452 -21.032 1.00 52.72 94 GLY A O 1
ATOM 737 N N . LEU A 1 95 ? 0.048 5.988 -18.884 1.00 51.78 95 LEU A N 1
ATOM 738 C CA . LEU A 1 95 ? 0.732 7.291 -18.911 1.00 51.78 95 LEU A CA 1
ATOM 739 C C . LEU A 1 95 ? 2.227 7.185 -19.230 1.00 51.78 95 LEU A C 1
ATOM 741 O O . LEU A 1 95 ? 2.803 8.125 -19.772 1.00 51.78 95 LEU A O 1
ATOM 745 N N . LEU A 1 96 ? 2.856 6.037 -18.960 1.00 54.94 96 LEU A N 1
ATOM 746 C CA . LEU A 1 96 ? 4.225 5.754 -19.407 1.00 54.94 96 LEU A CA 1
ATOM 747 C C . LEU A 1 96 ? 4.352 5.633 -20.944 1.00 54.94 96 LEU A C 1
ATOM 749 O O . LEU A 1 96 ? 5.470 5.522 -21.445 1.00 54.94 96 LEU A O 1
ATOM 753 N N . GLY A 1 97 ? 3.239 5.689 -21.692 1.00 41.41 97 GLY A N 1
ATOM 754 C CA . GLY A 1 97 ? 3.194 5.727 -23.158 1.00 41.41 97 GLY A CA 1
ATOM 755 C C . GLY A 1 97 ? 2.469 6.931 -23.789 1.00 41.41 97 GLY A C 1
ATOM 756 O O . GLY A 1 97 ? 2.487 7.045 -25.014 1.00 41.41 97 GLY A O 1
ATOM 757 N N . GLY A 1 98 ? 1.838 7.835 -23.025 1.00 34.28 98 GLY A N 1
ATOM 758 C CA . GLY A 1 98 ? 1.057 8.947 -23.596 1.00 34.28 98 GLY A CA 1
ATOM 759 C C . GLY A 1 98 ? 0.444 9.899 -22.560 1.00 34.28 98 GLY A C 1
ATOM 760 O O . GLY A 1 98 ? 0.284 9.542 -21.404 1.00 34.28 98 GLY A O 1
ATOM 761 N N . TRP A 1 99 ? 0.137 11.136 -22.963 1.00 37.50 99 TRP A N 1
ATOM 762 C CA . TRP A 1 99 ? -0.092 12.271 -22.050 1.00 37.50 99 TRP A CA 1
ATOM 763 C C . TRP A 1 99 ? -1.395 12.259 -21.222 1.00 37.50 99 TRP A C 1
ATOM 765 O O . TRP A 1 99 ? -2.433 11.746 -21.629 1.00 37.50 99 TRP A O 1
ATOM 775 N N . VAL A 1 100 ? -1.315 12.941 -20.072 1.00 45.88 100 VAL A N 1
ATOM 776 C CA . VAL A 1 100 ? -2.361 13.170 -19.056 1.00 45.88 100 VAL A CA 1
ATOM 777 C C . VAL A 1 100 ? -3.592 13.907 -19.583 1.00 45.88 100 VAL A C 1
ATOM 779 O O . VAL A 1 100 ? -3.477 15.070 -19.954 1.00 45.88 100 VAL A O 1
ATOM 782 N N . TRP A 1 101 ? -4.776 13.298 -19.427 1.00 38.94 101 TRP A N 1
ATOM 783 C CA . TRP A 1 101 ? -6.072 13.981 -19.276 1.00 38.94 101 TRP A CA 1
ATOM 784 C C . TRP A 1 101 ? -7.014 13.154 -18.382 1.00 38.94 101 TRP A C 1
ATOM 786 O O . TRP A 1 101 ? -7.059 11.936 -18.513 1.00 38.94 101 TRP A O 1
ATOM 796 N N . GLY A 1 102 ? -7.799 13.809 -17.511 1.00 41.12 102 GLY A N 1
ATOM 797 C CA . GLY A 1 102 ? -8.960 13.178 -16.853 1.00 41.12 102 GLY A CA 1
ATOM 798 C C . GLY A 1 102 ? -8.911 12.979 -15.330 1.00 41.12 102 GLY A C 1
ATOM 799 O O . GLY A 1 102 ? -9.181 11.882 -14.854 1.00 41.12 102 GLY A O 1
ATOM 800 N N . ALA A 1 103 ? -8.648 14.030 -14.543 1.00 37.09 103 ALA A N 1
ATOM 801 C CA . ALA A 1 103 ? -8.798 13.991 -13.081 1.00 37.09 103 ALA A CA 1
ATOM 802 C C . ALA A 1 103 ? -9.678 15.145 -12.560 1.00 37.09 103 ALA A C 1
ATOM 804 O O . ALA A 1 103 ? -9.171 16.114 -12.006 1.00 37.09 103 ALA A O 1
ATOM 805 N N . SER A 1 104 ? -11.000 15.029 -12.749 1.00 40.75 104 SER A N 1
ATOM 806 C CA . SER A 1 104 ? -12.011 15.890 -12.108 1.00 40.75 104 SER A CA 1
ATOM 807 C C . SER A 1 104 ? -13.372 15.189 -12.017 1.00 40.75 104 SER A C 1
ATOM 809 O O . SER A 1 104 ? -14.272 15.447 -12.810 1.00 40.75 104 SER A O 1
ATOM 811 N N . LEU A 1 105 ? -13.548 14.341 -11.002 1.00 36.56 105 LEU A N 1
ATOM 812 C CA . LEU A 1 105 ? -14.863 14.126 -10.392 1.00 36.56 105 LEU A CA 1
ATOM 813 C C . LEU A 1 105 ? -14.733 14.270 -8.876 1.00 36.56 105 LEU A C 1
ATOM 815 O O . LEU A 1 105 ? -14.162 13.428 -8.187 1.00 36.56 105 LEU A O 1
ATOM 819 N N . CYS A 1 106 ? -15.258 15.384 -8.375 1.00 31.50 106 CYS A N 1
ATOM 820 C CA . CYS A 1 106 ? -15.387 15.654 -6.952 1.00 31.50 106 CYS A CA 1
ATOM 821 C C . CYS A 1 106 ? -16.617 14.891 -6.417 1.00 31.50 106 CYS A C 1
ATOM 823 O O . CYS A 1 106 ? -17.681 14.988 -7.036 1.00 31.50 106 CYS A O 1
ATOM 825 N N . PRO A 1 107 ? -16.531 14.141 -5.303 1.00 43.22 107 PRO A N 1
ATOM 826 C CA . PRO A 1 107 ? -17.707 13.506 -4.720 1.00 43.22 107 PRO A CA 1
ATOM 827 C C . PRO A 1 107 ? -18.640 14.571 -4.122 1.00 43.22 107 PRO A C 1
ATOM 829 O O . PRO A 1 107 ? -18.235 15.373 -3.281 1.00 43.22 107 PRO A O 1
ATOM 832 N N . LEU A 1 108 ? -19.901 14.575 -4.562 1.00 34.06 108 LEU A N 1
ATOM 833 C CA . LEU A 1 108 ? -20.929 15.508 -4.089 1.00 34.06 108 LEU A CA 1
ATOM 834 C C . LEU A 1 108 ? -21.251 15.305 -2.590 1.00 34.06 108 LEU A C 1
ATOM 836 O O . LEU A 1 108 ? -21.217 14.173 -2.099 1.00 34.06 108 LEU A O 1
ATOM 840 N N . PRO A 1 109 ? -21.620 16.371 -1.850 1.00 39.28 109 PRO A N 1
ATOM 841 C CA . PRO A 1 109 ? -21.981 16.268 -0.438 1.00 39.28 109 PRO A CA 1
ATOM 842 C C . PRO A 1 109 ? -23.311 15.522 -0.235 1.00 39.28 109 PRO A C 1
ATOM 844 O O . PRO A 1 109 ? -24.368 15.941 -0.703 1.00 39.28 109 PRO A O 1
ATOM 847 N N . ALA A 1 110 ? -23.272 14.419 0.517 1.00 39.91 110 ALA A N 1
ATOM 848 C CA . ALA A 1 110 ? -24.424 13.545 0.748 1.00 39.91 110 ALA A CA 1
ATOM 849 C C . ALA A 1 110 ? -25.371 14.051 1.863 1.00 39.91 110 ALA A C 1
ATOM 851 O O . ALA A 1 110 ? -25.390 13.522 2.981 1.00 39.91 110 ALA A O 1
ATOM 852 N N . THR A 1 111 ? -26.207 15.047 1.553 1.00 46.59 111 THR A N 1
ATOM 853 C CA . THR A 1 111 ? -27.269 15.557 2.448 1.00 46.59 111 THR A CA 1
ATOM 854 C C . THR A 1 111 ? -28.679 15.144 2.015 1.00 46.59 111 THR A C 1
ATOM 856 O O . THR A 1 111 ? -29.508 15.992 1.704 1.00 46.59 111 THR A O 1
ATOM 859 N N . MET A 1 112 ? -28.966 13.836 2.039 1.00 43.94 112 MET A N 1
ATOM 860 C CA . MET A 1 112 ? -30.305 13.257 2.280 1.00 43.94 112 MET A CA 1
ATOM 861 C C . MET A 1 112 ? -30.204 11.728 2.511 1.00 43.94 112 MET A C 1
ATOM 863 O O . MET A 1 112 ? -29.112 11.171 2.436 1.00 43.94 112 MET A O 1
ATOM 867 N N . PHE A 1 113 ? -31.331 11.066 2.807 1.00 39.91 113 PHE A N 1
ATOM 868 C CA . PHE A 1 113 ? -31.535 9.609 2.995 1.00 39.91 113 PHE A CA 1
ATOM 869 C C . PHE A 1 113 ? -31.240 8.947 4.358 1.00 39.91 113 PHE A C 1
ATOM 871 O O . PHE A 1 113 ? -30.353 9.331 5.123 1.00 39.91 113 PHE A O 1
ATOM 878 N N . VAL A 1 114 ? -32.066 7.927 4.631 1.00 46.91 114 VAL A N 1
ATOM 879 C CA . VAL A 1 114 ? -32.407 7.318 5.932 1.00 46.91 114 VAL A CA 1
ATOM 880 C C . VAL A 1 114 ? -31.238 6.523 6.555 1.00 46.91 114 VAL A C 1
ATOM 882 O O . VAL A 1 114 ? -30.541 5.818 5.820 1.00 46.91 114 VAL A O 1
ATOM 885 N N . PRO A 1 115 ? -31.009 6.562 7.890 1.00 52.09 115 PRO A N 1
ATOM 886 C CA . PRO A 1 115 ? -29.745 6.107 8.495 1.00 52.09 115 PRO A CA 1
ATOM 887 C C . PRO A 1 115 ? -29.383 4.630 8.290 1.00 52.09 115 PRO A C 1
ATOM 889 O O . PRO A 1 115 ? -28.203 4.299 8.188 1.00 52.09 115 PRO A O 1
ATOM 892 N N . GLN A 1 116 ? -30.376 3.740 8.239 1.00 46.22 116 GLN A N 1
ATOM 893 C CA . GLN A 1 116 ? -30.146 2.290 8.261 1.00 46.22 116 GLN A CA 1
ATOM 894 C C . GLN A 1 116 ? -29.841 1.724 6.866 1.00 46.22 116 GLN A C 1
ATOM 896 O O . GLN A 1 116 ? -28.912 0.935 6.712 1.00 46.22 116 GLN A O 1
ATOM 901 N N . ALA A 1 117 ? -30.539 2.212 5.834 1.00 44.50 117 ALA A N 1
ATOM 902 C CA . ALA A 1 117 ? -30.208 1.921 4.438 1.00 44.50 117 ALA A CA 1
ATOM 903 C C . ALA A 1 117 ? -28.862 2.552 4.033 1.00 44.50 117 ALA A C 1
ATOM 905 O O . ALA A 1 117 ? -28.096 1.939 3.294 1.00 44.50 117 ALA A O 1
ATOM 906 N N . ARG A 1 118 ? -28.531 3.736 4.577 1.00 53.41 118 ARG A N 1
ATOM 907 C CA . ARG A 1 118 ? -27.275 4.455 4.302 1.00 53.41 118 ARG A CA 1
ATOM 908 C C . ARG A 1 118 ? -26.014 3.649 4.637 1.00 53.41 118 ARG A C 1
ATOM 910 O O . ARG A 1 118 ? -25.027 3.827 3.939 1.00 53.41 118 ARG A O 1
ATOM 917 N N . ARG A 1 119 ? -26.016 2.783 5.662 1.00 52.47 119 ARG A N 1
ATOM 918 C CA . ARG A 1 119 ? -24.832 1.956 5.983 1.00 52.47 119 ARG A CA 1
ATOM 919 C C . ARG A 1 119 ? -24.601 0.881 4.915 1.00 52.47 119 ARG A C 1
ATOM 921 O O . ARG A 1 119 ? -23.569 0.897 4.265 1.00 52.47 119 ARG A O 1
ATOM 928 N N . ILE A 1 120 ? -25.604 0.051 4.622 1.00 51.84 120 ILE A N 1
ATOM 929 C CA . ILE A 1 120 ? -25.474 -1.032 3.625 1.00 51.84 120 ILE A CA 1
ATOM 930 C C . ILE A 1 120 ? -25.252 -0.474 2.205 1.00 51.84 120 ILE A C 1
ATOM 932 O O . ILE A 1 120 ? -24.390 -0.962 1.478 1.00 51.84 120 ILE A O 1
ATOM 936 N N . ILE A 1 121 ? -25.979 0.580 1.817 1.00 54.91 121 ILE A N 1
ATOM 937 C CA . ILE A 1 121 ? -25.798 1.249 0.515 1.00 54.91 121 ILE A CA 1
ATOM 938 C C . ILE A 1 121 ? -24.488 2.056 0.480 1.00 54.91 121 ILE A C 1
ATOM 940 O O . ILE A 1 121 ? -23.921 2.230 -0.589 1.00 54.91 121 ILE A O 1
ATOM 944 N N . GLY A 1 122 ? -23.969 2.519 1.619 1.00 56.94 122 GLY A N 1
ATOM 945 C CA . GLY A 1 122 ? -22.654 3.157 1.705 1.00 56.94 122 GLY A CA 1
ATOM 946 C C . GLY A 1 122 ? -21.515 2.160 1.491 1.00 56.94 122 GLY A C 1
ATOM 947 O O . GLY A 1 122 ? -20.644 2.398 0.658 1.00 56.94 122 GLY A O 1
ATOM 948 N N . ASP A 1 123 ? -21.570 1.020 2.181 1.00 60.78 123 ASP A N 1
ATOM 949 C CA . ASP A 1 123 ? -20.512 0.004 2.168 1.00 60.78 123 ASP A CA 1
ATOM 950 C C . ASP A 1 123 ? -20.456 -0.765 0.829 1.00 60.78 123 ASP A C 1
ATOM 952 O O . ASP A 1 123 ? -19.372 -1.056 0.324 1.00 60.78 123 ASP A O 1
ATOM 956 N N . PHE A 1 124 ? -21.609 -1.053 0.208 1.00 64.88 124 PHE A N 1
ATOM 957 C CA . PHE A 1 124 ? -21.690 -1.736 -1.096 1.00 64.88 124 PHE A CA 1
ATOM 958 C C . PHE A 1 124 ? -21.911 -0.799 -2.294 1.00 64.88 124 PHE A C 1
ATOM 960 O O . PHE A 1 124 ? -21.858 -1.247 -3.441 1.00 64.88 124 PHE A O 1
ATOM 967 N N . GLY A 1 125 ? -22.140 0.496 -2.067 1.00 65.19 125 GLY A N 1
ATOM 968 C CA . GLY A 1 125 ? -22.552 1.437 -3.114 1.00 65.19 125 GLY A CA 1
ATOM 969 C C . GLY A 1 125 ? -21.551 1.581 -4.252 1.00 65.19 125 GLY A C 1
ATOM 970 O O . GLY A 1 125 ? -21.959 1.764 -5.396 1.00 65.19 125 GLY A O 1
ATOM 971 N N . ILE A 1 126 ? -20.251 1.449 -3.976 1.00 68.94 126 ILE A N 1
ATOM 972 C CA . ILE A 1 126 ? -19.203 1.603 -4.991 1.00 68.94 126 ILE A CA 1
ATOM 973 C C . ILE A 1 126 ? -19.132 0.365 -5.910 1.00 68.94 126 ILE A C 1
ATOM 975 O O . ILE A 1 126 ? -19.284 0.550 -7.118 1.00 68.94 126 ILE A O 1
ATOM 979 N N . PRO A 1 127 ? -19.033 -0.886 -5.403 1.00 67.06 127 PRO A N 1
ATOM 980 C CA . PRO A 1 127 ? -19.220 -2.084 -6.228 1.00 67.06 127 PRO A CA 1
ATOM 981 C C . PRO A 1 127 ? -20.536 -2.098 -7.023 1.00 67.06 127 PRO A C 1
ATOM 983 O O . PRO A 1 127 ? -20.524 -2.425 -8.208 1.00 67.06 127 PRO A O 1
ATOM 986 N N . ILE A 1 128 ? -21.658 -1.695 -6.409 1.00 76.75 128 ILE A N 1
ATOM 987 C CA . ILE A 1 128 ? -22.965 -1.631 -7.087 1.00 76.75 128 ILE A CA 1
ATOM 988 C C . ILE A 1 128 ? -22.95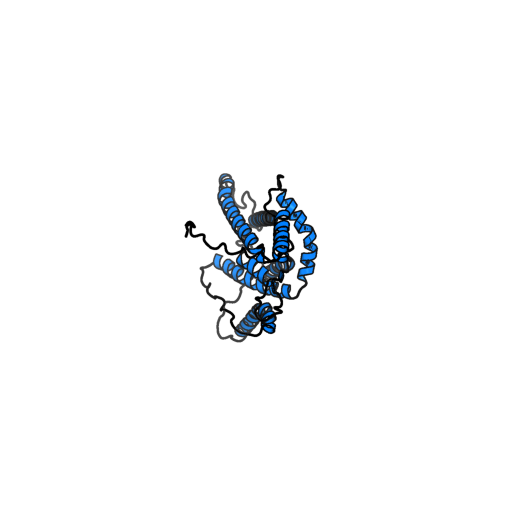3 -0.588 -8.214 1.00 76.75 128 ILE A C 1
ATOM 990 O O . ILE A 1 128 ? -23.418 -0.881 -9.311 1.00 76.75 128 ILE A O 1
ATOM 994 N N . SER A 1 129 ? -22.390 0.602 -7.982 1.00 73.75 129 SER A N 1
ATOM 995 C CA . SER A 1 129 ? -22.306 1.661 -9.003 1.00 73.75 129 SER A CA 1
ATOM 996 C C . SER A 1 129 ? -21.468 1.230 -10.207 1.00 73.75 129 SER A C 1
ATOM 998 O O . SER A 1 129 ? -21.851 1.495 -11.344 1.00 73.75 129 SER A O 1
ATOM 1000 N N . ILE A 1 130 ? -20.354 0.528 -9.968 1.00 76.31 130 ILE A N 1
ATOM 1001 C CA . ILE A 1 130 ? -19.509 -0.026 -11.034 1.00 76.31 130 ILE A CA 1
ATOM 1002 C C . ILE A 1 130 ? -20.287 -1.082 -11.826 1.00 76.31 130 ILE A C 1
ATOM 1004 O O . ILE A 1 130 ? -20.316 -1.011 -13.051 1.00 76.31 130 ILE A O 1
ATOM 1008 N N . LEU A 1 131 ? -20.971 -2.012 -11.149 1.00 81.62 131 LEU A N 1
ATOM 1009 C CA . LEU A 1 131 ? -21.775 -3.050 -11.802 1.00 81.62 131 LEU A CA 1
ATOM 1010 C C . LEU A 1 131 ? -22.895 -2.447 -12.662 1.00 81.62 131 LEU A C 1
ATOM 1012 O O . LEU A 1 131 ? -23.060 -2.851 -13.810 1.00 81.62 131 LEU A O 1
ATOM 1016 N N . VAL A 1 132 ? -23.627 -1.455 -12.145 1.00 83.81 132 VAL A N 1
ATOM 1017 C CA . VAL A 1 132 ? -24.688 -0.761 -12.894 1.00 83.81 132 VAL A CA 1
ATOM 1018 C C . VAL A 1 132 ? -24.117 -0.018 -14.102 1.00 83.81 132 VAL A C 1
ATOM 1020 O O . VAL A 1 132 ? -24.669 -0.137 -15.192 1.00 83.81 132 VAL A O 1
ATOM 1023 N N . MET A 1 133 ? -22.999 0.700 -13.956 1.00 82.31 133 MET A N 1
ATOM 1024 C CA . MET A 1 133 ? -22.394 1.429 -15.077 1.00 82.31 133 MET A CA 1
ATOM 1025 C C . MET A 1 133 ? -21.849 0.483 -16.160 1.00 82.31 133 MET A C 1
ATOM 1027 O O . MET A 1 133 ? -22.022 0.751 -17.347 1.00 82.31 133 MET A O 1
ATOM 1031 N N . VAL A 1 134 ? -21.253 -0.649 -15.769 1.00 83.94 134 VAL A N 1
ATOM 1032 C CA . VAL A 1 134 ? -20.812 -1.705 -16.698 1.00 83.94 134 VAL A CA 1
ATOM 1033 C C . VAL A 1 134 ? -22.001 -2.368 -17.397 1.00 83.94 134 VAL A C 1
ATOM 1035 O O . VAL A 1 134 ? -21.915 -2.659 -18.587 1.00 83.94 134 VAL A O 1
ATOM 1038 N N . LEU A 1 135 ? -23.126 -2.570 -16.704 1.00 86.56 135 LEU A N 1
ATOM 1039 C CA . LEU A 1 135 ? -24.350 -3.085 -17.321 1.00 86.56 135 LEU A CA 1
ATOM 1040 C C . LEU A 1 135 ? -24.909 -2.098 -18.359 1.00 86.56 135 LEU A C 1
ATOM 1042 O O . LEU A 1 135 ? -25.282 -2.519 -19.449 1.00 86.56 135 LEU A O 1
ATOM 1046 N N . VAL A 1 136 ? -24.916 -0.796 -18.056 1.00 87.56 136 VAL A N 1
ATOM 1047 C CA . VAL A 1 136 ? -25.342 0.248 -19.005 1.00 87.56 136 VAL A CA 1
ATOM 1048 C C . VAL A 1 136 ? -24.424 0.285 -20.233 1.00 87.56 136 VAL A C 1
ATOM 1050 O O . VAL A 1 136 ? -24.928 0.242 -21.354 1.00 87.56 136 VAL A O 1
ATOM 1053 N N . ASP A 1 137 ? -23.100 0.267 -20.047 1.00 85.81 137 ASP A N 1
ATOM 1054 C CA . ASP A 1 137 ? -22.118 0.174 -21.143 1.00 85.81 137 ASP A 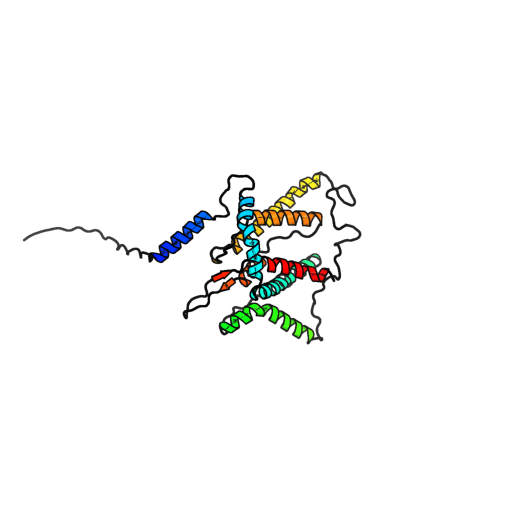CA 1
ATOM 1055 C C . ASP A 1 137 ? -22.279 -1.107 -21.983 1.00 85.81 137 ASP A C 1
ATOM 1057 O O . ASP A 1 137 ? -22.093 -1.087 -23.195 1.00 85.81 137 ASP A O 1
ATOM 1061 N N . TYR A 1 138 ? -22.678 -2.221 -21.364 1.00 86.38 138 TYR A N 1
ATOM 1062 C CA . TYR A 1 138 ? -22.994 -3.454 -22.083 1.00 86.38 138 TYR A CA 1
ATOM 1063 C C . TYR A 1 138 ? -24.291 -3.345 -22.905 1.00 86.38 138 TYR A C 1
ATOM 1065 O O . TYR A 1 138 ? -24.382 -3.937 -23.978 1.00 86.38 138 TYR A O 1
ATOM 1073 N N . THR A 1 139 ? -25.289 -2.585 -22.435 1.00 89.94 139 THR A N 1
ATOM 1074 C CA . THR A 1 139 ? -26.553 -2.376 -23.169 1.00 89.94 139 THR A CA 1
ATOM 1075 C C . THR A 1 139 ? -26.470 -1.342 -24.294 1.00 89.94 139 THR A C 1
ATOM 1077 O O . THR A 1 139 ? -27.266 -1.419 -25.226 1.00 89.94 139 THR A O 1
ATOM 1080 N N . ILE A 1 140 ? -25.538 -0.384 -24.233 1.00 88.12 140 ILE A N 1
ATOM 1081 C CA . ILE A 1 140 ? -25.380 0.671 -25.247 1.00 88.12 140 ILE A CA 1
ATOM 1082 C C . ILE A 1 140 ? -24.239 0.288 -26.195 1.00 88.12 140 ILE A C 1
ATOM 1084 O O . ILE A 1 140 ? -23.091 0.683 -26.017 1.00 88.12 140 ILE A O 1
ATOM 1088 N N . THR A 1 141 ? -24.562 -0.476 -27.239 1.00 81.31 141 THR A N 1
ATOM 1089 C CA . THR A 1 141 ? -23.585 -0.917 -28.252 1.00 81.31 141 THR A CA 1
ATOM 1090 C C . THR A 1 141 ? -23.220 0.152 -29.285 1.00 81.31 141 THR A C 1
ATOM 1092 O O . THR A 1 141 ? -22.260 -0.022 -30.031 1.00 81.31 141 THR A O 1
ATOM 1095 N N . ASP A 1 142 ? -23.961 1.260 -29.333 1.00 81.25 142 ASP A N 1
ATOM 1096 C CA . ASP A 1 142 ? -23.887 2.259 -30.410 1.00 81.25 142 ASP A CA 1
ATOM 1097 C C . ASP A 1 142 ? -22.758 3.293 -30.232 1.00 81.25 142 ASP A C 1
ATOM 1099 O O . ASP A 1 142 ? -22.669 4.271 -30.976 1.00 81.25 142 ASP A O 1
ATOM 1103 N N . THR A 1 143 ? -21.894 3.145 -29.224 1.00 80.62 143 THR A N 1
ATOM 1104 C CA . THR A 1 143 ? -20.793 4.082 -28.945 1.00 80.62 143 THR A CA 1
ATOM 1105 C C . THR A 1 143 ? -19.551 3.346 -28.446 1.00 80.62 143 THR A C 1
ATOM 1107 O O . THR A 1 143 ? -19.632 2.408 -27.659 1.00 80.62 143 THR A O 1
ATOM 1110 N N . TYR A 1 144 ? -18.373 3.777 -28.906 1.00 78.62 144 TYR A N 1
ATOM 1111 C CA . TYR A 1 144 ? -17.097 3.209 -28.476 1.00 78.62 144 TYR A CA 1
ATOM 1112 C C . TYR A 1 144 ? -16.666 3.767 -27.112 1.00 78.62 144 TYR A C 1
ATOM 1114 O O . TYR A 1 144 ? -16.236 4.918 -27.009 1.00 78.62 144 TYR A O 1
ATOM 1122 N N . THR A 1 145 ? -16.717 2.925 -26.082 1.00 76.88 145 THR A N 1
ATOM 1123 C CA . THR A 1 145 ? -16.129 3.195 -24.763 1.00 76.88 145 THR A CA 1
ATOM 1124 C C . THR A 1 145 ? -14.713 2.626 -24.679 1.00 76.88 145 THR A C 1
ATOM 1126 O O . THR A 1 145 ? -14.462 1.492 -25.089 1.00 76.88 145 THR A O 1
ATOM 1129 N N . GLN A 1 146 ? -13.776 3.376 -24.092 1.00 74.38 146 GLN A N 1
ATOM 1130 C CA . GLN A 1 146 ? -12.440 2.863 -23.774 1.00 74.38 146 GLN A CA 1
ATOM 1131 C C . GLN A 1 146 ? -12.524 1.810 -22.658 1.00 74.38 146 GLN A C 1
ATOM 1133 O O . GLN A 1 146 ? -12.777 2.139 -21.500 1.00 74.38 146 GLN A O 1
ATOM 1138 N N . LYS A 1 147 ? -12.303 0.539 -23.009 1.00 75.88 147 LYS A N 1
ATOM 1139 C CA . LYS A 1 147 ? -12.298 -0.584 -22.059 1.00 75.88 147 LYS A CA 1
ATOM 1140 C C . LYS A 1 147 ? -10.885 -0.884 -21.564 1.00 75.88 147 LYS A C 1
ATOM 1142 O O . LYS A 1 147 ? -9.894 -0.564 -22.218 1.00 75.88 147 LYS A O 1
ATOM 1147 N N . LEU A 1 148 ? -10.802 -1.508 -20.391 1.00 72.25 148 LEU A N 1
ATOM 1148 C CA . LEU A 1 148 ? -9.543 -1.945 -19.798 1.00 72.25 148 LEU A CA 1
ATOM 1149 C C . LEU A 1 148 ? -8.880 -3.016 -20.674 1.00 72.25 148 LEU A C 1
ATOM 1151 O O . LEU A 1 148 ? -9.367 -4.139 -20.763 1.00 72.25 148 LEU A O 1
ATOM 1155 N N . ASN A 1 149 ? -7.746 -2.666 -21.280 1.00 68.12 149 ASN A N 1
ATOM 1156 C CA . ASN A 1 149 ? -6.889 -3.596 -22.003 1.00 68.12 149 ASN A CA 1
ATOM 1157 C C . ASN A 1 149 ? -5.774 -4.105 -21.073 1.00 68.12 149 ASN A C 1
ATOM 1159 O O . ASN A 1 149 ? -4.816 -3.378 -20.806 1.00 68.12 149 ASN A O 1
ATOM 1163 N N . VAL A 1 150 ? -5.910 -5.331 -20.560 1.00 73.06 150 VAL A N 1
ATOM 1164 C CA . VAL A 1 150 ? -4.848 -6.026 -19.808 1.00 73.06 150 VAL A CA 1
ATOM 1165 C C . VAL A 1 150 ? -4.065 -6.909 -20.787 1.00 73.06 150 VAL A C 1
ATOM 1167 O O . VAL A 1 150 ? -4.696 -7.624 -21.566 1.00 73.06 150 VAL A O 1
ATOM 1170 N N . PRO A 1 151 ? -2.719 -6.891 -20.787 1.00 69.38 151 PRO A N 1
ATOM 1171 C CA . PRO A 1 151 ? -1.944 -7.813 -21.611 1.00 69.38 151 PRO A CA 1
ATOM 1172 C C . PRO A 1 151 ? -2.153 -9.261 -21.147 1.00 69.38 151 PRO A C 1
ATOM 1174 O O . PRO A 1 151 ? -2.017 -9.549 -19.961 1.00 69.38 151 PRO A O 1
ATOM 1177 N N . SER A 1 152 ? -2.406 -10.168 -22.094 1.00 69.62 152 SER A N 1
ATOM 1178 C CA . SER A 1 152 ? -2.661 -11.612 -21.898 1.00 69.62 152 SER A CA 1
ATOM 1179 C C . SER A 1 152 ? -1.421 -12.425 -21.477 1.00 69.62 152 SER A C 1
ATOM 1181 O O . SER A 1 152 ? -1.185 -13.526 -21.971 1.00 69.62 152 SER A O 1
ATOM 1183 N N . GLY A 1 153 ? -0.533 -11.835 -20.677 1.00 72.69 153 GLY A N 1
ATOM 1184 C CA . GLY A 1 153 ? 0.688 -12.489 -20.225 1.00 72.69 153 GLY A CA 1
ATOM 1185 C C . GLY A 1 153 ? 1.778 -11.538 -19.734 1.00 72.69 153 GLY A C 1
ATOM 1186 O O . GLY A 1 153 ? 1.947 -10.408 -20.201 1.00 72.69 153 GLY A O 1
ATOM 1187 N N . LEU A 1 154 ? 2.575 -12.046 -18.795 1.00 74.19 154 LEU A N 1
ATOM 1188 C CA . LEU A 1 154 ? 3.718 -11.357 -18.203 1.00 74.19 154 LEU A CA 1
ATOM 1189 C C . LEU A 1 154 ? 4.918 -11.303 -19.165 1.00 74.19 154 LEU A C 1
ATOM 1191 O O . LEU A 1 154 ? 5.741 -12.217 -19.214 1.00 74.19 154 LEU A O 1
ATOM 1195 N N . SER A 1 155 ? 5.061 -10.186 -19.881 1.00 70.31 155 SER A N 1
ATOM 1196 C CA . SER A 1 155 ? 6.268 -9.855 -20.648 1.00 70.31 155 SER A CA 1
ATOM 1197 C C . SER A 1 155 ? 7.076 -8.745 -19.976 1.00 70.31 155 SER A C 1
ATOM 1199 O O . SER A 1 155 ? 6.530 -7.751 -19.499 1.00 70.31 155 SER A O 1
ATOM 1201 N N . VAL A 1 156 ? 8.405 -8.858 -20.027 1.00 77.06 156 VAL A N 1
ATOM 1202 C CA . VAL A 1 156 ? 9.306 -7.732 -19.740 1.00 77.06 156 VAL A CA 1
ATOM 1203 C C . VAL A 1 156 ? 9.163 -6.642 -20.812 1.00 77.06 156 VAL A C 1
ATOM 1205 O O . VAL A 1 156 ? 8.826 -6.930 -21.961 1.00 77.06 156 VAL A O 1
ATOM 1208 N N . THR A 1 157 ? 9.487 -5.392 -20.471 1.00 70.19 157 THR A N 1
ATOM 1209 C CA . THR A 1 157 ? 9.339 -4.207 -21.348 1.00 70.19 157 THR A CA 1
ATOM 1210 C C . THR A 1 157 ? 10.137 -4.285 -22.661 1.00 70.19 157 THR A C 1
ATOM 1212 O O . THR A 1 157 ? 9.879 -3.533 -23.596 1.00 70.19 157 THR A O 1
ATOM 1215 N N . SER A 1 158 ? 11.152 -5.151 -22.755 1.00 71.62 158 SER A N 1
ATOM 1216 C CA . SER A 1 158 ? 11.944 -5.366 -23.979 1.00 71.62 158 SER A CA 1
ATOM 1217 C C . SER A 1 158 ? 12.602 -6.757 -23.985 1.00 71.62 158 SER A C 1
ATOM 1219 O O . SER A 1 158 ? 13.788 -6.862 -23.650 1.00 71.62 158 SER A O 1
ATOM 1221 N N . PRO A 1 159 ? 11.881 -7.824 -24.389 1.00 74.62 159 PRO A N 1
ATOM 1222 C CA . PRO A 1 159 ? 12.351 -9.213 -24.277 1.00 74.62 159 PRO A CA 1
ATOM 1223 C C . PRO A 1 159 ? 13.684 -9.490 -24.980 1.00 74.62 159 PRO A C 1
ATOM 1225 O O . PRO A 1 159 ? 14.506 -10.250 -24.485 1.00 74.62 159 PRO A O 1
ATOM 1228 N N . HIS A 1 160 ? 13.940 -8.817 -26.105 1.00 73.50 160 HIS A N 1
ATOM 1229 C CA . HIS A 1 160 ? 15.166 -8.991 -26.891 1.00 73.50 160 HIS A CA 1
ATOM 1230 C C . HIS A 1 160 ? 16.395 -8.244 -26.343 1.00 73.50 160 HIS A C 1
ATOM 1232 O O . HIS A 1 160 ? 17.489 -8.416 -26.873 1.00 73.50 160 HIS A O 1
ATOM 1238 N N . LYS A 1 161 ? 16.236 -7.378 -25.330 1.00 68.06 161 LYS A N 1
ATOM 1239 C CA . LYS A 1 161 ? 17.326 -6.536 -24.792 1.00 68.06 161 LYS A CA 1
ATOM 1240 C C . LYS A 1 161 ? 17.648 -6.797 -23.322 1.00 68.06 161 LYS A C 1
ATOM 1242 O O . LYS A 1 161 ? 18.707 -6.377 -22.862 1.00 68.06 161 LYS A O 1
ATOM 1247 N N . ARG A 1 162 ? 16.734 -7.419 -22.574 1.00 73.88 162 ARG A N 1
ATOM 1248 C CA . ARG A 1 162 ? 16.826 -7.543 -21.118 1.00 73.88 162 ARG A CA 1
ATOM 1249 C C . ARG A 1 162 ? 16.066 -8.778 -20.618 1.00 73.88 162 ARG A C 1
ATOM 1251 O O . ARG A 1 162 ? 14.898 -8.952 -20.948 1.00 73.88 162 ARG A O 1
ATOM 1258 N N . GLY A 1 163 ? 16.711 -9.570 -19.759 1.00 78.25 163 GLY A N 1
ATOM 1259 C CA . GLY A 1 163 ? 16.057 -10.609 -18.958 1.00 78.25 163 GLY A CA 1
ATOM 1260 C C . GLY A 1 163 ? 15.399 -10.063 -17.682 1.00 78.25 163 GLY A C 1
ATOM 1261 O O . GLY A 1 163 ? 15.554 -8.892 -17.328 1.00 78.25 163 GLY A O 1
ATOM 1262 N N . TRP A 1 164 ? 14.675 -10.926 -16.967 1.00 81.69 164 TRP A N 1
ATOM 1263 C CA . TRP A 1 164 ? 13.981 -10.565 -15.723 1.00 81.69 164 TRP A CA 1
ATOM 1264 C C . TRP A 1 164 ? 14.931 -9.994 -14.658 1.00 81.69 164 TRP A C 1
ATOM 1266 O O . TRP A 1 164 ? 14.689 -8.904 -14.138 1.00 81.69 164 TRP A O 1
ATOM 1276 N N . PHE A 1 165 ? 16.044 -10.683 -14.391 1.00 86.44 165 PHE A N 1
ATOM 1277 C CA . PHE A 1 165 ? 17.078 -10.240 -13.455 1.00 86.44 165 PHE A CA 1
ATOM 1278 C C . PHE A 1 165 ? 18.081 -9.285 -14.123 1.00 86.44 165 PHE A C 1
ATOM 1280 O O . PHE A 1 165 ? 18.603 -9.580 -15.201 1.00 86.44 165 PHE A O 1
ATOM 1287 N N . ILE A 1 166 ? 18.377 -8.152 -13.479 1.00 84.31 166 ILE A N 1
ATOM 1288 C CA . ILE A 1 166 ? 19.431 -7.221 -13.899 1.00 84.31 166 ILE A CA 1
ATOM 1289 C C . ILE A 1 166 ? 20.720 -7.561 -13.149 1.00 84.31 166 ILE A C 1
ATOM 1291 O O . ILE A 1 166 ? 20.822 -7.354 -11.941 1.00 84.31 166 ILE A O 1
ATOM 1295 N N . HIS A 1 167 ? 21.747 -8.010 -13.872 1.00 84.19 167 HIS A N 1
ATOM 1296 C CA . HIS A 1 167 ? 23.083 -8.130 -13.293 1.00 84.19 167 HIS A CA 1
ATOM 1297 C C . HIS A 1 167 ? 23.663 -6.735 -12.983 1.00 84.19 167 HIS A C 1
ATOM 1299 O O . HIS A 1 167 ? 23.746 -5.907 -13.895 1.00 84.19 167 HIS A O 1
ATOM 1305 N N . PRO A 1 168 ? 24.134 -6.468 -11.747 1.00 81.12 168 PRO A N 1
ATOM 1306 C CA . PRO A 1 168 ? 24.623 -5.143 -11.344 1.00 81.12 168 PRO A CA 1
ATOM 1307 C C . PRO A 1 168 ? 25.899 -4.698 -12.082 1.00 81.12 168 PRO A C 1
ATOM 1309 O O . PRO A 1 168 ? 26.219 -3.516 -12.096 1.00 81.12 168 PRO A O 1
ATOM 1312 N N . MET A 1 169 ? 26.612 -5.626 -12.729 1.00 78.88 169 MET A N 1
ATOM 1313 C CA . MET A 1 169 ? 27.797 -5.341 -13.553 1.00 78.88 169 MET A CA 1
ATOM 1314 C C . MET A 1 169 ? 27.465 -5.010 -15.025 1.00 78.88 169 MET A C 1
ATOM 1316 O O . MET A 1 169 ? 28.371 -4.702 -15.801 1.00 78.88 169 MET A O 1
ATOM 1320 N N . GLY A 1 170 ? 26.181 -5.046 -15.405 1.00 72.69 170 GLY A N 1
ATOM 1321 C CA . GLY A 1 170 ? 25.702 -4.907 -16.783 1.00 72.69 170 GLY A CA 1
ATOM 1322 C C . GLY A 1 170 ? 25.450 -6.257 -17.469 1.00 72.69 170 GLY A C 1
ATOM 1323 O O . GLY A 1 170 ? 26.060 -7.266 -17.128 1.00 72.69 170 GLY A O 1
ATOM 1324 N N . SER A 1 171 ? 24.519 -6.282 -18.433 1.00 66.31 171 SER A N 1
ATOM 1325 C CA . SER A 1 171 ? 24.115 -7.506 -19.159 1.00 66.31 171 SER A CA 1
ATOM 1326 C C . SER A 1 171 ? 24.605 -7.572 -20.612 1.00 66.31 171 SER A C 1
ATOM 1328 O O . SER A 1 171 ? 24.569 -8.641 -21.213 1.00 66.31 171 SER A O 1
ATOM 1330 N N . SER A 1 172 ? 25.005 -6.442 -21.196 1.00 66.69 172 SER A N 1
ATOM 1331 C CA . SER A 1 172 ? 25.362 -6.313 -22.622 1.00 66.69 172 SER A CA 1
ATOM 1332 C C . SER A 1 172 ? 26.497 -5.304 -22.871 1.00 66.69 172 SER A C 1
ATOM 1334 O O . SER A 1 172 ? 26.772 -4.924 -24.005 1.00 66.69 172 SER A O 1
ATOM 1336 N N . GLY A 1 173 ? 27.178 -4.889 -21.801 1.00 69.50 173 GLY A N 1
ATOM 1337 C CA . GLY A 1 173 ? 28.329 -3.989 -21.794 1.00 69.50 173 GLY A CA 1
ATOM 1338 C C . GLY A 1 173 ? 28.832 -3.807 -20.360 1.00 69.50 173 GLY A C 1
ATOM 1339 O O . GLY A 1 173 ? 28.087 -4.060 -19.412 1.00 69.50 173 GLY A O 1
ATOM 1340 N N . THR A 1 174 ? 30.086 -3.388 -20.190 1.00 72.62 174 THR A N 1
ATOM 1341 C CA . THR A 1 174 ? 30.674 -3.129 -18.869 1.00 72.62 174 THR A CA 1
ATOM 1342 C C . THR A 1 174 ? 30.054 -1.881 -18.244 1.00 72.62 174 THR A C 1
ATOM 1344 O O . THR A 1 174 ? 30.234 -0.770 -18.744 1.00 72.62 174 THR A O 1
ATOM 1347 N N . PHE A 1 175 ? 29.321 -2.038 -17.138 1.00 79.25 175 PHE A N 1
ATOM 1348 C CA . PHE A 1 175 ? 28.763 -0.882 -16.439 1.00 79.25 175 PHE A CA 1
ATOM 1349 C C . PHE A 1 175 ? 29.886 -0.094 -15.729 1.00 79.25 175 PHE A C 1
ATOM 1351 O O . PHE A 1 175 ? 30.650 -0.684 -14.958 1.00 79.25 175 PHE A O 1
ATOM 1358 N N . PRO A 1 176 ? 30.048 1.218 -15.986 1.00 85.88 176 PRO A N 1
ATOM 1359 C CA . PRO A 1 176 ? 31.196 1.965 -15.483 1.00 85.88 176 PRO A CA 1
ATOM 1360 C C . PRO A 1 176 ? 31.160 2.124 -13.957 1.00 85.88 176 PRO A C 1
ATOM 1362 O O . PRO A 1 176 ? 30.181 2.608 -13.391 1.00 85.88 176 PRO A O 1
ATOM 1365 N N . LEU A 1 177 ? 32.275 1.788 -13.292 1.00 85.44 177 LEU A N 1
ATOM 1366 C CA . LEU A 1 177 ? 32.394 1.802 -11.825 1.00 85.44 177 LEU A CA 1
ATOM 1367 C C . LEU A 1 177 ? 31.994 3.150 -11.201 1.00 85.44 177 LEU A C 1
ATOM 1369 O O . LEU A 1 177 ? 31.311 3.179 -10.179 1.00 85.44 177 LEU A O 1
ATOM 1373 N N . TRP A 1 178 ? 32.366 4.270 -11.833 1.00 88.31 178 TRP A N 1
ATOM 1374 C CA . TRP A 1 178 ? 32.022 5.612 -11.349 1.00 88.31 178 TRP A CA 1
ATOM 1375 C C . TRP A 1 178 ? 30.506 5.847 -11.298 1.00 88.31 178 TRP A C 1
ATOM 1377 O O . TRP A 1 178 ? 30.028 6.544 -10.406 1.00 88.31 178 TRP A O 1
ATOM 1387 N N . MET A 1 179 ? 29.741 5.237 -12.209 1.00 87.50 179 MET A N 1
ATOM 1388 C CA . MET A 1 179 ? 28.293 5.412 -12.286 1.00 87.50 179 MET A CA 1
ATOM 1389 C C . MET A 1 179 ? 27.563 4.596 -11.213 1.00 87.50 179 MET A C 1
ATOM 1391 O O . MET A 1 179 ? 26.519 5.038 -10.738 1.00 87.50 179 MET A O 1
ATOM 1395 N N . MET A 1 180 ? 28.135 3.475 -10.747 1.00 87.38 180 MET A N 1
ATOM 1396 C CA . MET A 1 180 ? 27.625 2.773 -9.558 1.00 87.38 180 MET A CA 1
ATOM 1397 C C . MET A 1 180 ? 27.692 3.681 -8.330 1.00 87.38 180 MET A C 1
ATOM 1399 O O . MET A 1 180 ? 26.677 3.884 -7.668 1.00 87.38 180 MET A O 1
ATOM 1403 N N . PHE A 1 181 ? 28.843 4.304 -8.068 1.00 90.12 181 PHE A N 1
ATOM 1404 C CA . PHE A 1 181 ? 28.978 5.229 -6.939 1.00 90.12 181 PHE A CA 1
ATOM 1405 C C . PHE A 1 181 ? 28.144 6.504 -7.125 1.00 90.12 181 PHE A C 1
ATOM 1407 O O . PHE A 1 181 ? 27.492 6.943 -6.181 1.00 90.12 181 PHE A O 1
ATOM 1414 N N . ALA A 1 182 ? 28.075 7.058 -8.340 1.00 92.12 182 ALA A N 1
ATOM 1415 C CA . ALA A 1 182 ? 27.216 8.207 -8.630 1.00 92.12 182 ALA A CA 1
ATOM 1416 C C . ALA A 1 182 ? 25.720 7.903 -8.420 1.00 92.12 182 ALA A C 1
ATOM 1418 O O . ALA A 1 182 ? 24.982 8.784 -7.984 1.00 92.12 182 ALA A O 1
ATOM 1419 N N . SER A 1 183 ? 25.274 6.660 -8.657 1.00 91.31 183 SER A N 1
ATOM 1420 C CA . SER A 1 183 ? 23.880 6.239 -8.437 1.00 91.31 183 SER A CA 1
ATOM 1421 C C . SER A 1 183 ? 23.435 6.285 -6.968 1.00 91.31 183 SER A C 1
ATOM 1423 O O . SER A 1 183 ? 22.235 6.357 -6.700 1.00 91.31 183 SER A O 1
ATOM 1425 N N . ALA A 1 184 ? 24.372 6.358 -6.013 1.00 91.50 184 ALA A N 1
ATOM 1426 C CA . ALA A 1 184 ? 24.049 6.568 -4.604 1.00 91.50 184 ALA A CA 1
ATOM 1427 C C . ALA A 1 184 ? 23.321 7.905 -4.358 1.00 91.50 184 ALA A C 1
ATOM 1429 O O . ALA A 1 184 ? 22.498 7.987 -3.451 1.00 91.50 184 ALA A O 1
ATOM 1430 N N . ILE A 1 185 ? 23.567 8.935 -5.181 1.00 94.25 185 ILE A N 1
ATOM 1431 C CA . ILE A 1 185 ? 22.922 10.253 -5.057 1.00 94.25 185 ILE A CA 1
ATOM 1432 C C . ILE A 1 185 ? 21.416 10.185 -5.393 1.00 94.25 185 ILE A C 1
ATOM 1434 O O . ILE A 1 185 ? 20.611 10.526 -4.522 1.00 94.25 185 ILE A O 1
ATOM 1438 N N . PRO A 1 186 ? 20.977 9.721 -6.586 1.00 92.62 186 PRO A N 1
ATOM 1439 C CA . PRO A 1 186 ? 19.553 9.544 -6.862 1.00 92.62 186 PRO A CA 1
ATOM 1440 C C . PRO A 1 186 ? 18.914 8.462 -5.982 1.00 92.62 186 PRO A C 1
ATOM 1442 O O . PRO A 1 186 ? 17.759 8.626 -5.598 1.00 92.62 186 PRO A O 1
ATOM 1445 N N . ALA A 1 187 ? 19.641 7.406 -5.594 1.00 91.00 187 ALA A N 1
ATOM 1446 C CA . ALA A 1 187 ? 19.125 6.406 -4.656 1.00 91.00 187 ALA A CA 1
ATOM 1447 C C . ALA A 1 187 ? 18.824 7.008 -3.270 1.00 91.00 187 ALA A C 1
ATOM 1449 O O . ALA A 1 187 ? 17.767 6.731 -2.707 1.00 91.00 187 ALA A O 1
ATOM 1450 N N . LEU A 1 188 ? 19.698 7.877 -2.745 1.00 92.31 188 LEU A N 1
ATOM 1451 C CA . LEU A 1 188 ? 19.461 8.613 -1.500 1.00 92.31 188 LEU A CA 1
ATOM 1452 C C . LEU A 1 188 ? 18.255 9.557 -1.621 1.00 92.31 188 LEU A C 1
ATOM 1454 O O . LEU A 1 188 ? 17.439 9.622 -0.705 1.00 92.31 188 LEU A O 1
ATOM 1458 N N . LEU A 1 189 ? 18.112 10.255 -2.751 1.00 93.62 189 LEU A N 1
ATOM 1459 C CA . LEU A 1 189 ? 16.975 11.145 -3.001 1.00 93.62 189 LEU A CA 1
ATOM 1460 C C . LEU A 1 189 ? 15.652 10.363 -3.033 1.00 93.62 189 LEU A C 1
ATOM 1462 O O . LEU A 1 189 ? 14.705 10.736 -2.343 1.00 93.62 189 LEU A O 1
ATOM 1466 N N . VAL A 1 190 ? 15.599 9.244 -3.764 1.00 90.81 190 VAL A N 1
ATOM 1467 C CA . VAL A 1 190 ? 14.429 8.348 -3.797 1.00 90.81 190 VAL A CA 1
ATOM 1468 C C . VAL A 1 190 ? 14.149 7.761 -2.412 1.00 90.81 190 VAL A C 1
ATOM 1470 O O . VAL A 1 190 ? 12.999 7.758 -1.982 1.00 90.81 190 VAL A O 1
ATOM 1473 N N . PHE A 1 191 ? 15.177 7.341 -1.668 1.00 90.81 191 PHE A N 1
ATOM 1474 C CA . PHE A 1 191 ? 15.016 6.857 -0.295 1.00 90.81 191 PHE A CA 1
ATOM 1475 C C . PHE A 1 191 ? 14.401 7.919 0.627 1.00 90.81 191 PHE A C 1
ATOM 1477 O O . PHE A 1 191 ? 13.484 7.600 1.379 1.00 90.81 191 PHE A O 1
ATOM 1484 N N . ILE A 1 192 ? 14.838 9.181 0.540 1.00 91.88 192 ILE A N 1
ATOM 1485 C CA . ILE A 1 192 ? 14.260 10.289 1.318 1.00 91.88 192 ILE A CA 1
ATOM 1486 C C . ILE A 1 192 ? 12.789 10.518 0.942 1.00 91.88 192 ILE A C 1
ATOM 1488 O O . ILE A 1 192 ? 11.966 10.699 1.838 1.00 91.88 192 ILE A O 1
ATOM 1492 N N . LEU A 1 193 ? 12.429 10.467 -0.347 1.00 91.12 193 LEU A N 1
ATOM 1493 C CA . LEU A 1 193 ? 11.032 10.593 -0.783 1.00 91.12 193 LEU A CA 1
ATOM 1494 C C . LEU A 1 193 ? 10.158 9.456 -0.232 1.00 91.12 193 LEU A C 1
ATOM 1496 O O . LEU A 1 193 ? 9.130 9.726 0.387 1.00 91.12 193 LEU A O 1
ATOM 1500 N N . ILE A 1 194 ? 10.598 8.201 -0.385 1.00 90.25 194 ILE A N 1
ATOM 1501 C CA . ILE A 1 194 ? 9.888 7.016 0.124 1.00 90.25 194 ILE A CA 1
ATOM 1502 C C . ILE A 1 194 ? 9.760 7.075 1.649 1.00 90.25 194 ILE A C 1
ATOM 1504 O O . ILE A 1 194 ? 8.685 6.799 2.184 1.00 90.25 194 ILE A O 1
ATOM 1508 N N . PHE A 1 195 ? 10.826 7.466 2.353 1.00 90.44 195 PHE A N 1
ATOM 1509 C CA . PHE A 1 195 ? 10.819 7.654 3.801 1.00 90.44 195 PHE A CA 1
ATOM 1510 C C . PHE A 1 195 ? 9.787 8.707 4.214 1.00 90.44 195 PHE A C 1
ATOM 1512 O O . PHE A 1 195 ? 8.912 8.408 5.022 1.00 90.44 195 PHE A O 1
ATOM 1519 N N . MET A 1 196 ? 9.833 9.911 3.636 1.00 90.69 196 MET A N 1
ATOM 1520 C CA . MET A 1 196 ? 8.911 10.991 3.998 1.00 90.69 196 MET A CA 1
ATOM 1521 C C . MET A 1 196 ? 7.452 10.628 3.697 1.00 90.69 196 MET A C 1
ATOM 1523 O O . MET A 1 196 ? 6.598 10.817 4.562 1.00 90.69 196 MET A O 1
ATOM 1527 N N . GLU A 1 197 ? 7.158 10.056 2.526 1.00 90.50 197 GLU A N 1
ATOM 1528 C CA . GLU A 1 197 ? 5.797 9.636 2.165 1.00 90.50 197 GLU A CA 1
ATOM 1529 C C . GLU A 1 197 ? 5.280 8.510 3.078 1.00 90.50 197 GLU A C 1
ATOM 1531 O O . GLU A 1 197 ? 4.137 8.563 3.539 1.00 90.50 197 GLU A O 1
ATOM 1536 N N . THR A 1 198 ? 6.130 7.534 3.419 1.00 89.94 198 THR A N 1
ATOM 1537 C CA . THR A 1 198 ? 5.775 6.438 4.338 1.00 89.94 198 THR A CA 1
ATOM 1538 C C . THR A 1 198 ? 5.538 6.949 5.756 1.00 89.94 198 THR A C 1
ATOM 1540 O O . THR A 1 198 ? 4.508 6.637 6.350 1.00 89.94 198 THR A O 1
ATOM 1543 N N . GLN A 1 199 ? 6.424 7.797 6.286 1.00 90.06 199 GLN A N 1
ATOM 1544 C CA . GLN A 1 199 ? 6.269 8.368 7.626 1.00 90.06 199 GLN A CA 1
ATOM 1545 C C . GLN A 1 199 ? 5.014 9.245 7.731 1.00 90.06 199 GLN A C 1
ATOM 1547 O O . GLN A 1 199 ? 4.251 9.100 8.687 1.00 90.06 199 GLN A O 1
ATOM 1552 N N . ILE A 1 200 ? 4.758 10.110 6.741 1.00 90.81 200 ILE A N 1
ATOM 1553 C CA . ILE A 1 200 ? 3.545 10.939 6.687 1.00 90.81 200 ILE A CA 1
ATOM 1554 C C . ILE A 1 200 ? 2.296 10.053 6.584 1.00 90.81 200 ILE A C 1
ATOM 1556 O O . ILE A 1 200 ? 1.341 10.267 7.330 1.00 90.81 200 ILE A O 1
ATOM 1560 N N . THR A 1 201 ? 2.303 9.026 5.731 1.00 91.00 201 THR A N 1
ATOM 1561 C CA . THR A 1 201 ? 1.174 8.093 5.585 1.00 91.00 201 THR A CA 1
ATOM 1562 C C . THR A 1 201 ? 0.868 7.360 6.884 1.00 91.00 201 THR A C 1
ATOM 1564 O O . THR A 1 201 ? -0.285 7.359 7.325 1.00 91.00 201 THR A O 1
ATOM 1567 N N . THR A 1 202 ? 1.877 6.772 7.530 1.00 88.00 202 THR A N 1
ATOM 1568 C CA . THR A 1 202 ? 1.684 6.027 8.779 1.00 88.00 202 THR A CA 1
ATOM 1569 C C . THR A 1 202 ? 1.248 6.958 9.914 1.00 88.00 202 THR A C 1
ATOM 1571 O O . THR A 1 202 ? 0.340 6.596 10.655 1.00 88.00 202 THR A O 1
ATOM 1574 N N . LEU A 1 203 ? 1.766 8.191 10.005 1.00 88.62 203 LEU A N 1
ATOM 1575 C CA . LEU A 1 203 ? 1.270 9.196 10.962 1.00 88.62 203 LEU A CA 1
ATOM 1576 C C . LEU A 1 203 ? -0.189 9.601 10.696 1.00 88.62 203 LEU A C 1
ATOM 1578 O O . LEU A 1 203 ? -0.988 9.674 11.629 1.00 88.62 203 LEU A O 1
ATOM 1582 N N . ILE A 1 204 ? -0.566 9.836 9.433 1.00 89.19 204 ILE A N 1
ATOM 1583 C CA . ILE A 1 204 ? -1.943 10.193 9.062 1.00 89.19 204 ILE A CA 1
ATOM 1584 C C . ILE A 1 204 ? -2.908 9.046 9.373 1.00 89.19 204 ILE A C 1
ATOM 1586 O O . ILE A 1 204 ? -4.032 9.315 9.802 1.00 89.19 204 ILE A O 1
ATOM 1590 N N . VAL A 1 205 ? -2.505 7.789 9.166 1.00 86.94 205 VAL A N 1
ATOM 1591 C CA . VAL A 1 205 ? -3.307 6.594 9.483 1.00 86.94 205 VAL A CA 1
ATOM 1592 C C . VAL A 1 205 ? -3.413 6.378 10.996 1.00 86.94 205 VAL A C 1
ATOM 1594 O O . VAL A 1 205 ? -4.524 6.215 11.504 1.00 86.94 205 VAL A O 1
ATOM 1597 N N . SER A 1 206 ? -2.296 6.445 11.723 1.00 85.38 206 SER A N 1
ATOM 1598 C CA . SER A 1 206 ? -2.188 6.126 13.155 1.00 85.38 206 SER A CA 1
ATOM 1599 C C . SER A 1 206 ? -2.574 7.265 14.112 1.00 85.38 206 SER A C 1
ATOM 1601 O O . SER A 1 206 ? -2.143 7.276 15.261 1.00 85.38 206 SER A O 1
ATOM 1603 N N . LYS A 1 207 ? -3.404 8.219 13.674 1.00 83.81 207 LYS A N 1
ATOM 1604 C CA . LYS A 1 207 ? -3.976 9.259 14.546 1.00 83.81 207 LYS A CA 1
ATOM 1605 C C . LYS A 1 207 ? -4.772 8.657 15.719 1.00 83.81 207 LYS A C 1
ATOM 1607 O O . LYS A 1 207 ? -5.645 7.822 15.477 1.00 83.81 207 LYS A O 1
ATOM 1612 N N . LYS A 1 208 ? -4.574 9.179 16.947 1.00 79.69 208 LYS A N 1
ATOM 1613 C CA . LYS A 1 208 ? -5.311 8.794 18.184 1.00 79.69 208 LYS A CA 1
ATOM 1614 C C . LYS A 1 208 ? -6.838 8.810 17.981 1.00 79.69 208 LYS A C 1
ATOM 1616 O O . LYS A 1 208 ? -7.527 7.898 18.420 1.00 79.69 208 LYS A O 1
ATOM 1621 N N . GLU A 1 209 ? -7.340 9.764 17.185 1.00 78.88 209 GLU A N 1
ATOM 1622 C CA . GLU A 1 209 ? -8.741 9.887 16.730 1.00 78.88 209 GLU A CA 1
ATOM 1623 C C . GLU A 1 209 ? -9.374 8.574 16.207 1.00 78.88 209 GLU A C 1
ATOM 1625 O O . GLU A 1 209 ? -10.593 8.416 16.285 1.00 78.88 209 GLU A O 1
ATOM 1630 N N . ARG A 1 210 ? -8.577 7.641 15.659 1.00 75.38 210 ARG A N 1
ATOM 1631 C CA . ARG A 1 210 ? -9.057 6.366 15.094 1.00 75.38 210 ARG A CA 1
ATOM 1632 C C . ARG A 1 210 ? -9.049 5.174 16.055 1.00 75.38 210 ARG A C 1
ATOM 1634 O O . ARG A 1 210 ? -9.529 4.124 15.644 1.00 75.38 210 ARG A O 1
ATOM 1641 N N . LYS A 1 211 ? -8.533 5.306 17.285 1.00 79.94 211 LYS A N 1
ATOM 1642 C CA . LYS A 1 211 ? -8.506 4.224 18.297 1.00 79.94 211 LYS A CA 1
ATOM 1643 C C . LYS A 1 211 ? -7.964 2.878 17.769 1.00 79.94 211 LYS A C 1
ATOM 1645 O O . LYS A 1 211 ? -8.625 1.846 17.860 1.00 79.94 211 LYS A O 1
ATOM 1650 N N . LEU A 1 212 ? -6.775 2.891 17.164 1.00 80.50 212 LEU A N 1
ATOM 1651 C CA . LEU A 1 212 ? -6.123 1.655 16.710 1.00 80.50 212 LEU A CA 1
ATOM 1652 C C . LEU A 1 212 ? -5.562 0.883 17.916 1.00 80.50 212 LEU A C 1
ATOM 1654 O O . LEU A 1 212 ? -4.817 1.452 18.709 1.00 80.50 212 LEU A O 1
ATOM 1658 N N . LEU A 1 213 ? -5.879 -0.407 18.029 1.00 73.88 213 LEU A N 1
ATOM 1659 C CA . LEU A 1 213 ? -5.558 -1.269 19.180 1.00 73.88 213 LEU A CA 1
ATOM 1660 C C . LEU A 1 213 ? -4.259 -2.071 18.976 1.00 73.88 213 LEU A C 1
AT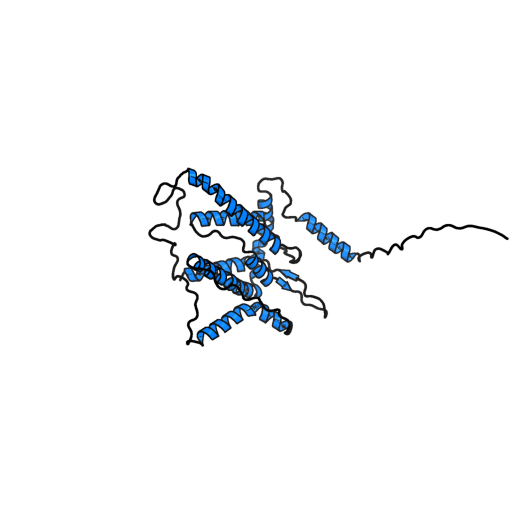OM 1662 O O . LEU A 1 213 ? -3.620 -2.556 19.919 1.00 73.88 213 LEU A O 1
ATOM 1666 N N . LYS A 1 214 ? -3.852 -2.282 17.721 1.00 77.06 214 LYS A N 1
ATOM 1667 C CA . LYS A 1 214 ? -2.724 -3.162 17.388 1.00 77.06 214 LYS A CA 1
ATOM 1668 C C . LYS A 1 214 ? -1.390 -2.421 17.309 1.00 77.06 214 LYS A C 1
ATOM 1670 O O . LYS A 1 214 ? -0.355 -3.063 17.504 1.00 77.06 214 LYS A O 1
ATOM 1675 N N . GLY A 1 215 ? -1.420 -1.095 17.184 1.00 69.88 215 GLY A N 1
ATOM 1676 C CA . GLY A 1 215 ? -0.251 -0.211 17.207 1.00 69.88 215 GLY A CA 1
ATOM 1677 C C . GLY A 1 215 ? 0.498 -0.160 15.871 1.00 69.88 215 GLY A C 1
ATOM 1678 O O . GLY A 1 215 ? 0.445 -1.093 15.065 1.00 69.88 215 GLY A O 1
ATOM 1679 N N . SER A 1 216 ? 1.202 0.946 15.619 1.00 76.44 216 SER A N 1
ATOM 1680 C CA . SER A 1 216 ? 2.022 1.141 14.414 1.00 76.44 216 SER A CA 1
ATOM 1681 C C . SER A 1 216 ? 3.390 0.444 14.517 1.00 76.44 216 SER A C 1
ATOM 1683 O O . SER A 1 216 ? 3.773 -0.050 15.581 1.00 76.44 216 SER A O 1
ATOM 1685 N N . GLY A 1 217 ? 4.130 0.383 13.405 1.00 83.62 217 GLY A N 1
ATOM 1686 C CA . GLY A 1 217 ? 5.478 -0.195 13.358 1.00 83.62 217 GLY A CA 1
ATOM 1687 C C . GLY A 1 217 ? 6.379 0.552 12.382 1.00 83.62 217 GLY A C 1
ATOM 1688 O O . GLY A 1 217 ? 6.750 -0.001 11.353 1.00 83.62 217 GLY A O 1
ATOM 1689 N N . PHE A 1 218 ? 6.692 1.815 12.683 1.00 84.19 218 PHE A N 1
ATOM 1690 C CA . PHE A 1 218 ? 7.415 2.717 11.778 1.00 84.19 218 PHE A CA 1
ATOM 1691 C C . PHE A 1 218 ? 8.781 2.173 11.323 1.00 84.19 218 PHE A C 1
ATOM 1693 O O . PHE A 1 218 ? 9.156 2.348 10.164 1.00 84.19 218 PHE A O 1
ATOM 1700 N N . HIS A 1 219 ? 9.529 1.492 12.198 1.00 87.94 219 HIS A N 1
ATOM 1701 C CA . HIS A 1 219 ? 10.836 0.938 11.834 1.00 87.94 219 HIS A CA 1
ATOM 1702 C C . HIS A 1 219 ? 10.699 -0.314 10.965 1.00 87.94 219 HIS A C 1
ATOM 1704 O O . HIS A 1 219 ? 11.495 -0.517 10.046 1.00 87.94 219 HIS A O 1
ATOM 1710 N N . LEU A 1 220 ? 9.686 -1.139 11.242 1.00 87.69 220 LEU A N 1
ATOM 1711 C CA . LEU A 1 220 ? 9.385 -2.329 10.449 1.00 87.69 220 LEU A CA 1
ATOM 1712 C C . LEU A 1 220 ? 8.868 -1.957 9.052 1.00 87.69 220 LEU A C 1
ATOM 1714 O O . LEU A 1 220 ? 9.330 -2.529 8.066 1.00 87.69 220 LEU A O 1
ATOM 1718 N N . ASP A 1 221 ? 7.970 -0.974 8.964 1.00 87.88 221 ASP A N 1
ATOM 1719 C CA . ASP A 1 221 ? 7.404 -0.484 7.704 1.00 87.88 221 ASP A CA 1
ATOM 1720 C C . ASP A 1 221 ? 8.514 0.107 6.801 1.00 87.88 221 ASP A C 1
ATOM 1722 O O . ASP A 1 221 ? 8.570 -0.202 5.608 1.00 87.88 221 ASP A O 1
ATOM 1726 N N . LEU A 1 222 ? 9.465 0.865 7.373 1.00 87.56 222 LEU A N 1
ATOM 1727 C CA . LEU A 1 222 ? 10.626 1.402 6.648 1.00 87.56 222 LEU A CA 1
ATOM 1728 C C . LEU A 1 222 ? 11.582 0.308 6.142 1.00 87.56 222 LEU A C 1
ATOM 1730 O O . LEU A 1 222 ? 12.054 0.373 5.003 1.00 87.56 222 LEU A O 1
ATOM 1734 N N . LEU A 1 223 ? 11.876 -0.704 6.965 1.00 90.38 223 LEU A N 1
ATOM 1735 C CA . LEU A 1 223 ? 12.715 -1.828 6.541 1.00 90.38 223 LEU A CA 1
ATOM 1736 C C . LEU A 1 223 ? 12.047 -2.608 5.399 1.00 90.38 223 LEU A C 1
ATOM 1738 O O . LEU A 1 223 ? 12.712 -2.978 4.429 1.00 90.38 223 LEU A O 1
ATOM 1742 N N . LEU A 1 224 ? 10.737 -2.838 5.498 1.00 89.31 224 LEU A N 1
ATOM 1743 C CA . LEU A 1 224 ? 9.974 -3.606 4.519 1.00 89.31 224 LEU A CA 1
ATOM 1744 C C . LEU A 1 224 ? 9.872 -2.870 3.176 1.00 89.31 224 LEU A C 1
ATOM 1746 O O . LEU A 1 224 ? 10.135 -3.481 2.141 1.00 89.31 224 LEU A O 1
ATOM 1750 N N . ILE A 1 225 ? 9.579 -1.564 3.166 1.00 88.88 225 ILE A N 1
ATOM 1751 C CA . ILE A 1 225 ? 9.516 -0.797 1.911 1.00 88.88 225 ILE A CA 1
ATOM 1752 C C . ILE A 1 225 ? 10.902 -0.644 1.262 1.00 88.88 225 ILE A C 1
ATOM 1754 O O . ILE A 1 225 ? 11.024 -0.778 0.045 1.00 88.88 225 ILE A O 1
ATOM 1758 N N . GLY A 1 226 ? 11.961 -0.451 2.059 1.00 89.12 226 GLY A N 1
ATOM 1759 C CA . GLY A 1 226 ? 13.335 -0.341 1.559 1.00 89.12 226 GLY A CA 1
ATOM 1760 C C . GLY A 1 226 ? 13.865 -1.648 0.963 1.00 89.12 226 GLY A C 1
ATOM 1761 O O . GLY A 1 226 ? 14.431 -1.649 -0.131 1.00 89.12 226 GLY A O 1
ATOM 1762 N N . THR A 1 227 ? 13.643 -2.777 1.644 1.00 90.19 227 THR A N 1
ATOM 1763 C CA . THR A 1 227 ? 14.045 -4.102 1.136 1.00 90.19 227 THR A CA 1
ATOM 1764 C C . THR A 1 227 ? 13.234 -4.514 -0.089 1.00 90.19 227 THR A C 1
ATOM 1766 O O . THR A 1 227 ? 13.823 -4.957 -1.074 1.00 90.19 227 THR A O 1
ATOM 1769 N N . MET A 1 228 ? 11.913 -4.299 -0.087 1.00 89.31 228 MET A N 1
ATOM 1770 C CA . MET A 1 228 ? 11.066 -4.579 -1.249 1.00 89.31 228 MET A CA 1
ATOM 1771 C C . MET A 1 228 ? 11.451 -3.706 -2.451 1.00 89.31 228 MET A C 1
ATOM 1773 O O . MET A 1 228 ? 11.631 -4.232 -3.544 1.00 89.31 228 MET A O 1
ATOM 1777 N N . GLY A 1 229 ? 11.665 -2.400 -2.255 1.00 88.62 229 GLY A N 1
ATOM 1778 C CA . GLY A 1 229 ? 12.124 -1.494 -3.313 1.00 88.62 229 GLY A CA 1
ATOM 1779 C C . GLY A 1 229 ? 13.480 -1.901 -3.902 1.00 88.62 229 GLY A C 1
ATOM 1780 O O . GLY A 1 229 ? 13.648 -1.885 -5.121 1.00 88.62 229 GLY A O 1
ATOM 1781 N N . GLY A 1 230 ? 14.421 -2.342 -3.059 1.00 88.31 230 GLY A N 1
ATOM 1782 C CA . GLY A 1 230 ? 15.710 -2.884 -3.500 1.00 88.31 230 GLY A CA 1
ATOM 1783 C C . GLY A 1 230 ? 15.576 -4.174 -4.320 1.00 88.31 230 GLY A C 1
ATOM 1784 O O . GLY A 1 230 ? 16.205 -4.302 -5.369 1.00 88.31 230 GLY A O 1
ATOM 1785 N N . LEU A 1 231 ? 14.716 -5.106 -3.896 1.00 89.81 231 LEU A N 1
ATOM 1786 C CA . LEU A 1 231 ? 14.423 -6.328 -4.655 1.00 89.81 231 LEU A CA 1
ATOM 1787 C C . LEU A 1 231 ? 13.736 -6.010 -5.992 1.00 89.81 231 LEU A C 1
ATOM 1789 O O . LEU A 1 231 ? 14.162 -6.518 -7.029 1.00 89.81 231 LEU A O 1
ATOM 1793 N N . CYS A 1 232 ? 12.739 -5.120 -6.002 1.00 88.50 232 CYS A N 1
ATOM 1794 C CA . CYS A 1 232 ? 12.102 -4.633 -7.227 1.00 88.50 232 CYS A CA 1
ATOM 1795 C C . CYS A 1 232 ? 13.128 -4.033 -8.199 1.00 88.50 232 CYS A C 1
ATOM 1797 O O . CYS A 1 232 ? 13.063 -4.336 -9.387 1.00 88.50 232 CYS A O 1
ATOM 1799 N N . ALA A 1 233 ? 14.115 -3.272 -7.713 1.00 87.38 233 ALA A N 1
ATOM 1800 C CA . ALA A 1 233 ? 15.178 -2.714 -8.550 1.00 87.38 233 ALA A CA 1
ATOM 1801 C C . ALA A 1 233 ? 16.079 -3.791 -9.194 1.00 87.38 233 ALA A C 1
ATOM 1803 O O . ALA A 1 233 ? 16.438 -3.648 -10.364 1.00 87.38 233 ALA A O 1
ATOM 1804 N N . LEU A 1 234 ? 16.386 -4.898 -8.501 1.00 87.38 234 LEU A N 1
ATOM 1805 C CA . LEU A 1 234 ? 17.130 -6.035 -9.081 1.00 87.38 234 LEU A CA 1
ATOM 1806 C C . LEU A 1 234 ? 16.348 -6.741 -10.200 1.00 87.38 234 LEU A C 1
ATOM 1808 O O . LEU A 1 234 ? 16.926 -7.154 -11.205 1.00 87.38 234 LEU A O 1
ATOM 1812 N N . PHE A 1 235 ? 15.025 -6.833 -10.058 1.00 87.00 235 PHE A N 1
ATOM 1813 C CA . PHE A 1 235 ? 14.121 -7.295 -11.117 1.00 87.00 235 PHE A CA 1
ATOM 1814 C C . PHE A 1 235 ? 13.671 -6.167 -12.055 1.00 87.00 235 PHE A C 1
ATOM 1816 O O . PHE A 1 235 ? 12.782 -6.374 -12.881 1.00 87.00 235 PHE A O 1
ATOM 1823 N N . GLY A 1 236 ? 14.266 -4.970 -11.949 1.00 79.69 236 GLY A N 1
ATOM 1824 C CA . GLY A 1 236 ? 13.916 -3.755 -12.691 1.00 79.69 236 GLY A CA 1
ATOM 1825 C C . GLY A 1 236 ? 12.415 -3.529 -12.865 1.00 79.69 236 GLY A C 1
ATOM 1826 O O . GLY A 1 236 ? 11.982 -3.195 -13.971 1.00 79.69 236 GLY A O 1
ATOM 1827 N N . LEU A 1 237 ? 11.661 -3.800 -11.802 1.00 85.38 237 LEU A N 1
ATOM 1828 C CA . LEU A 1 237 ? 10.259 -3.462 -11.601 1.00 85.38 237 LEU A CA 1
ATOM 1829 C C . LEU A 1 237 ? 10.184 -2.047 -10.999 1.00 85.38 237 LEU A C 1
ATOM 1831 O O . LEU A 1 237 ? 11.144 -1.616 -10.351 1.00 85.38 237 LEU A O 1
ATOM 1835 N N . PRO A 1 238 ? 9.071 -1.313 -11.172 1.00 84.31 238 PRO A N 1
ATOM 1836 C CA . PRO A 1 238 ? 8.894 -0.036 -10.491 1.00 84.31 238 PRO A CA 1
ATOM 1837 C C . PRO A 1 238 ? 8.955 -0.222 -8.970 1.00 84.31 238 PRO A C 1
ATOM 1839 O O . PRO A 1 238 ? 8.385 -1.166 -8.420 1.00 84.31 238 PRO A O 1
ATOM 1842 N N . TRP A 1 239 ? 9.630 0.699 -8.284 1.00 84.50 239 TRP A N 1
ATOM 1843 C CA . TRP A 1 239 ? 9.549 0.803 -6.829 1.00 84.50 239 TRP A CA 1
ATOM 1844 C C . TRP A 1 239 ? 8.133 1.195 -6.395 1.00 84.50 239 TRP A C 1
ATOM 1846 O O . TRP A 1 239 ? 7.415 1.905 -7.102 1.00 84.50 239 TRP A O 1
ATOM 1856 N N . LEU A 1 240 ? 7.739 0.735 -5.210 1.00 83.75 240 LEU A N 1
ATOM 1857 C CA . LEU A 1 240 ? 6.445 1.031 -4.605 1.00 83.75 240 LEU A CA 1
ATOM 1858 C C . LEU A 1 240 ? 6.631 1.995 -3.433 1.00 83.75 240 LEU A C 1
ATOM 1860 O O . LEU A 1 240 ? 7.641 1.938 -2.732 1.00 83.75 240 LEU A O 1
ATOM 1864 N N . THR A 1 241 ? 5.642 2.856 -3.208 1.00 85.00 241 THR A N 1
ATOM 1865 C CA . THR A 1 241 ? 5.603 3.793 -2.079 1.00 85.00 241 THR A CA 1
ATOM 1866 C C . THR A 1 241 ? 4.272 3.672 -1.331 1.00 85.00 241 THR A C 1
ATOM 1868 O O . THR A 1 241 ? 3.312 3.059 -1.816 1.00 85.00 241 THR A O 1
ATOM 1871 N N . ALA A 1 242 ? 4.208 4.208 -0.113 1.00 85.88 242 ALA A N 1
ATOM 1872 C CA . ALA A 1 242 ? 3.005 4.162 0.709 1.00 85.88 242 ALA A CA 1
ATOM 1873 C C . ALA A 1 242 ? 1.967 5.188 0.217 1.00 85.88 242 ALA A C 1
ATOM 1875 O O . ALA A 1 242 ? 2.011 6.355 0.581 1.00 85.88 242 ALA A O 1
ATOM 1876 N N . ALA A 1 243 ? 1.000 4.752 -0.594 1.00 87.19 243 ALA A N 1
ATOM 1877 C CA . ALA A 1 243 ? -0.002 5.646 -1.177 1.00 87.19 243 ALA A CA 1
ATOM 1878 C C . ALA A 1 243 ? -0.993 6.209 -0.129 1.00 87.19 243 ALA A C 1
ATOM 1880 O O . ALA A 1 243 ? -2.022 5.585 0.154 1.00 87.19 243 ALA A O 1
ATOM 1881 N N . THR A 1 244 ? -0.732 7.416 0.393 1.00 88.88 244 THR A N 1
ATOM 1882 C CA . THR A 1 244 ? -1.492 8.076 1.480 1.00 88.88 244 THR A CA 1
ATOM 1883 C C . THR A 1 244 ? -3.012 7.969 1.333 1.00 88.88 244 THR A C 1
ATOM 1885 O O . THR A 1 244 ? -3.702 7.505 2.241 1.00 88.88 244 THR A O 1
ATOM 1888 N N . VAL A 1 245 ? -3.557 8.370 0.177 1.00 86.06 245 VAL A N 1
ATOM 1889 C CA . VAL A 1 245 ? -5.013 8.403 -0.064 1.00 86.06 245 VAL A CA 1
ATOM 1890 C C . VAL A 1 245 ? -5.612 6.994 -0.056 1.00 86.06 245 VAL A C 1
ATOM 1892 O O . VAL A 1 245 ? -6.686 6.789 0.512 1.00 86.06 245 VAL A O 1
ATOM 1895 N N . ARG A 1 246 ? -4.908 6.005 -0.624 1.00 84.06 246 ARG A N 1
ATOM 1896 C CA . ARG A 1 246 ? -5.340 4.599 -0.629 1.00 84.06 246 ARG A CA 1
ATOM 1897 C C . ARG A 1 246 ? -5.339 4.027 0.789 1.00 84.06 246 ARG A C 1
ATOM 1899 O O . ARG A 1 246 ? -6.319 3.410 1.188 1.00 84.06 246 ARG A O 1
ATOM 1906 N N . SER A 1 247 ? -4.290 4.289 1.566 1.00 88.06 247 SER A N 1
ATOM 1907 C CA . SER A 1 247 ? -4.192 3.841 2.961 1.00 88.06 247 SER A CA 1
ATOM 1908 C C . SER A 1 247 ? -5.287 4.456 3.839 1.00 88.06 247 SER A C 1
ATOM 1910 O O . SER A 1 247 ? -5.929 3.748 4.609 1.00 88.06 247 SER A O 1
ATOM 1912 N N . VAL A 1 248 ? -5.569 5.755 3.691 1.00 86.38 248 VAL A N 1
ATOM 1913 C CA . VAL A 1 248 ? -6.640 6.431 4.446 1.00 86.38 248 VAL A CA 1
ATOM 1914 C C . VAL A 1 248 ? -8.029 5.936 4.042 1.00 86.38 248 VAL A C 1
ATOM 1916 O O . VAL A 1 248 ? -8.855 5.688 4.915 1.00 86.38 248 VAL A O 1
ATOM 1919 N N . THR A 1 249 ? -8.304 5.765 2.746 1.00 83.44 249 THR A N 1
ATOM 1920 C CA . THR A 1 249 ? -9.607 5.255 2.276 1.00 83.44 249 THR A CA 1
ATOM 1921 C C . THR A 1 249 ? -9.834 3.796 2.667 1.00 83.44 249 THR A C 1
ATOM 1923 O O . THR A 1 249 ? -10.939 3.452 3.081 1.00 83.44 249 THR A O 1
ATOM 1926 N N . HIS A 1 250 ? -8.791 2.962 2.633 1.00 85.69 250 HIS A N 1
ATOM 1927 C CA . HIS A 1 250 ? -8.833 1.578 3.110 1.00 85.69 250 HIS A CA 1
ATOM 1928 C C . HIS A 1 250 ? -9.131 1.491 4.610 1.00 85.69 250 HIS A C 1
ATOM 1930 O O . HIS A 1 250 ? -10.038 0.767 5.012 1.00 85.69 250 HIS A O 1
ATOM 1936 N N . VAL A 1 251 ? -8.442 2.293 5.427 1.00 86.81 251 VAL A N 1
ATOM 1937 C CA . VAL A 1 251 ? -8.701 2.392 6.872 1.00 86.81 251 VAL A CA 1
ATOM 1938 C C . VAL A 1 251 ? -10.116 2.904 7.143 1.00 86.81 251 VAL A C 1
ATOM 1940 O O . VAL A 1 251 ? -10.818 2.330 7.968 1.00 86.81 251 VAL A O 1
ATOM 1943 N N . ASN A 1 252 ? -10.577 3.928 6.418 1.00 83.06 252 ASN A N 1
ATOM 1944 C CA . ASN A 1 252 ? -11.929 4.470 6.574 1.00 83.06 252 ASN A CA 1
ATOM 1945 C C . ASN A 1 252 ? -13.027 3.445 6.216 1.00 83.06 252 ASN A C 1
ATOM 1947 O O . ASN A 1 252 ? -14.068 3.447 6.863 1.00 83.06 252 ASN A O 1
ATOM 1951 N N . ALA A 1 253 ? -12.799 2.545 5.251 1.00 78.56 253 ALA A N 1
ATOM 1952 C CA . ALA A 1 253 ? -13.725 1.448 4.935 1.00 78.56 253 ALA A CA 1
ATOM 1953 C C . ALA A 1 253 ? -13.800 0.370 6.043 1.00 78.56 253 ALA A C 1
ATOM 1955 O O . ALA A 1 253 ? -14.759 -0.399 6.111 1.00 78.56 253 ALA A O 1
ATOM 1956 N N . LEU A 1 254 ? -12.801 0.322 6.930 1.00 84.12 254 LEU A N 1
ATOM 1957 C CA . LEU A 1 254 ? -12.704 -0.603 8.067 1.00 84.12 254 LEU A CA 1
ATOM 1958 C C . LEU A 1 254 ? -13.107 0.039 9.408 1.00 84.12 254 LEU A C 1
ATOM 1960 O O . LEU A 1 254 ? -13.120 -0.649 10.431 1.00 84.12 254 LEU A O 1
ATOM 1964 N N . VAL A 1 255 ? -13.443 1.334 9.420 1.00 83.44 255 VAL A N 1
ATOM 1965 C CA . VAL A 1 255 ? -13.988 2.035 10.593 1.00 83.44 255 VAL A CA 1
ATOM 1966 C C . VAL A 1 255 ? -15.377 1.487 10.916 1.00 83.44 255 VAL A C 1
ATOM 1968 O O . VAL A 1 255 ? -16.242 1.391 10.044 1.00 83.44 255 VAL A O 1
ATOM 1971 N N . VAL A 1 256 ? -15.624 1.189 12.190 1.00 78.12 256 VAL A N 1
ATOM 1972 C CA . VAL A 1 256 ? -16.969 0.956 12.721 1.00 78.12 256 VAL A CA 1
ATOM 1973 C C . VAL A 1 256 ? -17.418 2.223 13.445 1.00 78.12 256 VAL A C 1
ATOM 1975 O O . VAL A 1 256 ? -16.802 2.676 14.411 1.00 78.12 256 VAL A O 1
ATOM 1978 N N . MET A 1 257 ? -18.495 2.825 12.942 1.00 75.50 257 MET A N 1
ATOM 1979 C CA . MET A 1 257 ? -19.119 4.002 13.546 1.00 75.50 257 MET A CA 1
ATOM 1980 C C . MET A 1 257 ? -20.178 3.583 14.562 1.00 75.50 257 MET A C 1
ATOM 1982 O O . MET A 1 257 ? -21.077 2.792 14.225 1.00 75.50 257 MET A O 1
ATOM 1986 N N . SER A 1 258 ? -20.134 4.200 15.745 1.00 69.06 258 SER A N 1
ATOM 1987 C CA . SER A 1 258 ? -21.077 3.937 16.828 1.00 69.06 258 SER A CA 1
ATOM 1988 C C . SER A 1 258 ? -22.527 4.059 16.360 1.00 69.06 258 SER A C 1
ATOM 1990 O O . SER A 1 258 ? -22.872 4.800 15.425 1.00 69.06 258 SER A O 1
ATOM 1992 N N . LYS A 1 259 ? -23.413 3.284 16.982 1.00 65.88 259 LYS A N 1
ATOM 1993 C CA . LYS A 1 259 ? -24.856 3.498 16.843 1.00 65.88 259 LYS A CA 1
ATOM 1994 C C . LYS A 1 259 ? -25.197 4.714 17.703 1.00 65.88 259 LYS A C 1
ATOM 1996 O O . LYS A 1 259 ? -24.993 4.663 18.907 1.00 65.88 259 LYS A O 1
ATOM 2001 N N . ALA A 1 260 ? -25.679 5.799 17.097 1.00 58.00 260 ALA A N 1
ATOM 2002 C CA . ALA A 1 260 ? -26.154 6.953 17.858 1.00 58.00 260 ALA A CA 1
ATOM 2003 C C . ALA A 1 260 ? -27.409 6.539 18.643 1.00 58.00 260 ALA A C 1
ATOM 2005 O O . ALA A 1 260 ? -28.412 6.160 18.034 1.00 58.00 260 ALA A O 1
ATOM 2006 N N . ILE A 1 261 ? -27.327 6.559 19.975 1.00 54.19 261 ILE A N 1
ATOM 2007 C CA . ILE A 1 261 ? -28.417 6.129 20.867 1.00 54.19 261 ILE A CA 1
ATOM 2008 C C . ILE A 1 261 ? -29.357 7.310 21.166 1.00 54.19 261 ILE A C 1
ATOM 2010 O O . ILE A 1 261 ? -30.560 7.110 21.322 1.00 54.19 261 ILE A O 1
ATOM 2014 N N . ALA A 1 262 ? -28.832 8.541 21.177 1.00 61.31 262 ALA A N 1
ATOM 2015 C CA . ALA A 1 262 ? -29.595 9.765 21.415 1.00 61.31 262 ALA A CA 1
ATOM 2016 C C . ALA A 1 262 ? -29.754 10.629 20.138 1.00 61.31 262 ALA A C 1
ATOM 2018 O O . ALA A 1 262 ? -28.793 10.792 19.376 1.00 61.31 262 ALA A O 1
ATOM 2019 N N . PRO A 1 263 ? -30.930 11.249 19.896 1.00 49.28 263 PRO A N 1
ATOM 2020 C CA . PRO A 1 263 ? -31.110 12.197 18.797 1.00 49.28 263 PRO A CA 1
ATOM 2021 C C . PRO A 1 263 ? -30.201 13.425 18.956 1.00 49.28 263 PRO A C 1
ATOM 2023 O O . PRO A 1 263 ? -30.336 14.183 19.911 1.00 49.28 263 PRO A O 1
ATOM 2026 N N . GLY A 1 264 ? -29.294 13.640 17.999 1.00 64.12 264 GLY A N 1
ATOM 2027 C CA . GLY A 1 264 ? -28.366 14.780 17.979 1.00 64.12 264 GLY A CA 1
ATOM 2028 C C . GLY A 1 264 ? -26.916 14.444 18.340 1.00 64.12 264 GLY A C 1
ATOM 2029 O O . GLY A 1 264 ? -26.031 15.266 18.101 1.00 64.12 264 GLY A O 1
ATOM 2030 N N . GLU A 1 265 ? -26.636 13.236 18.835 1.00 64.12 265 GLU A N 1
ATOM 2031 C CA . GLU A 1 265 ? -25.261 12.777 19.039 1.00 64.12 265 GLU A CA 1
ATOM 2032 C C . GLU A 1 265 ? -24.577 12.504 17.685 1.00 6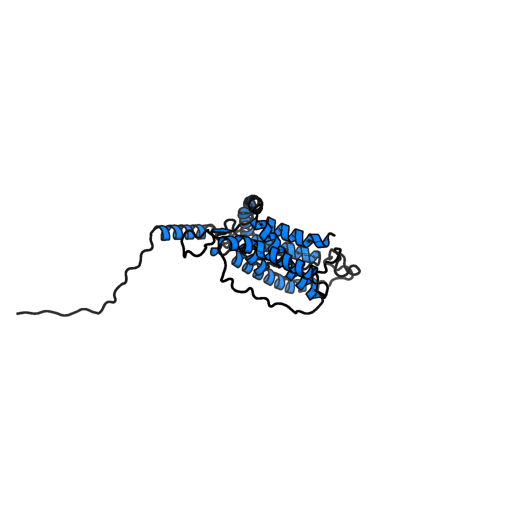4.12 265 GLU A C 1
ATOM 2034 O O . GLU A 1 265 ? -25.118 11.813 16.816 1.00 64.12 265 GLU A O 1
ATOM 2039 N N . LYS A 1 266 ? -23.375 13.059 17.477 1.00 61.16 266 LYS A N 1
ATOM 2040 C CA . LYS A 1 266 ? -22.584 12.777 16.269 1.00 61.16 266 LYS A CA 1
ATOM 2041 C C . LYS A 1 266 ? -22.034 11.346 16.352 1.00 61.16 266 LYS A C 1
ATOM 2043 O O . LYS A 1 266 ? -21.509 10.987 17.404 1.00 61.16 266 LYS A O 1
ATOM 2048 N N . PRO A 1 267 ? -22.078 10.544 15.270 1.00 64.69 267 PRO A N 1
ATOM 2049 C CA . PRO A 1 267 ? -21.503 9.200 15.286 1.00 64.69 267 PRO A CA 1
ATOM 2050 C C . PRO A 1 267 ? -20.005 9.276 15.609 1.00 64.69 267 PRO A C 1
ATOM 2052 O O . PRO A 1 267 ? -19.249 9.958 14.913 1.00 64.69 267 PRO A O 1
ATOM 2055 N N . LYS A 1 268 ? -19.588 8.589 16.676 1.00 70.44 268 LYS A N 1
ATOM 2056 C CA . LYS A 1 268 ? -18.194 8.516 17.129 1.00 70.44 268 LYS A CA 1
ATOM 2057 C C . LYS A 1 268 ? -17.547 7.274 16.517 1.00 70.44 268 LYS A C 1
ATOM 2059 O O . LYS A 1 268 ? -18.214 6.259 16.316 1.00 70.44 268 LYS A O 1
ATOM 2064 N N . ILE A 1 269 ? -16.246 7.334 16.240 1.00 76.19 269 ILE A N 1
ATOM 2065 C CA . ILE A 1 269 ? -15.482 6.138 15.871 1.00 76.19 269 ILE A CA 1
ATOM 2066 C C . ILE A 1 269 ? -15.456 5.214 17.096 1.00 76.19 269 ILE A C 1
ATOM 2068 O O . ILE A 1 269 ? -15.047 5.620 18.191 1.00 76.19 269 ILE A O 1
ATOM 2072 N N . GLU A 1 270 ? -15.966 3.998 16.926 1.00 77.62 270 GLU A N 1
ATOM 2073 C CA . GLU A 1 270 ? -16.038 2.986 17.978 1.00 77.62 270 GLU A CA 1
ATOM 2074 C C . GLU A 1 270 ? -14.732 2.191 17.987 1.00 77.62 270 GLU A C 1
ATOM 2076 O O . GLU A 1 270 ? -13.964 2.315 18.942 1.00 77.62 270 GLU A O 1
ATOM 2081 N N . GLU A 1 271 ? -14.442 1.527 16.866 1.00 81.31 271 GLU A N 1
ATOM 2082 C CA . GLU A 1 271 ? -13.237 0.740 16.587 1.00 81.31 271 GLU A CA 1
ATOM 2083 C C . GLU A 1 271 ? -12.852 0.823 15.092 1.00 81.31 271 GLU A C 1
ATOM 2085 O O . GLU A 1 271 ? -13.635 1.275 14.248 1.00 81.31 271 GLU A O 1
ATOM 2090 N N . VAL A 1 272 ? -11.658 0.336 14.747 1.00 84.94 272 VAL A N 1
ATOM 2091 C CA . VAL A 1 272 ? -11.239 0.059 13.363 1.00 84.94 272 VAL A CA 1
ATOM 2092 C C . VAL A 1 272 ? -10.821 -1.401 13.267 1.00 84.94 272 VAL A C 1
ATOM 2094 O O . VAL A 1 272 ? -10.006 -1.869 14.060 1.00 84.94 272 VAL A O 1
ATOM 2097 N N . LYS A 1 273 ? -11.327 -2.116 12.259 1.00 85.12 273 LYS A N 1
ATOM 2098 C CA . LYS A 1 273 ? -10.962 -3.518 12.007 1.00 85.12 273 LYS A CA 1
ATOM 2099 C C . LYS A 1 273 ? -9.570 -3.609 11.392 1.00 85.12 273 LYS A C 1
ATOM 2101 O O . LYS A 1 273 ? -9.401 -3.644 10.173 1.00 85.12 273 LYS A O 1
ATOM 2106 N N . GLU A 1 274 ? -8.562 -3.625 12.256 1.00 83.62 274 GLU A N 1
ATOM 2107 C CA . GLU A 1 274 ? -7.167 -3.831 11.880 1.00 83.62 274 GLU A CA 1
ATOM 2108 C C . GLU A 1 274 ? -6.937 -5.283 11.447 1.00 83.62 274 GLU A C 1
ATOM 2110 O O . GLU A 1 274 ? -7.028 -6.209 12.248 1.00 83.62 274 GLU A O 1
ATOM 2115 N N . GLN A 1 275 ? -6.625 -5.486 10.170 1.00 83.19 275 GLN A N 1
ATOM 2116 C CA . GLN A 1 275 ? -6.322 -6.798 9.601 1.00 83.19 275 GLN A CA 1
ATOM 2117 C C . GLN A 1 275 ? -5.369 -6.660 8.403 1.00 83.19 275 GLN A C 1
ATOM 2119 O O . GLN A 1 275 ? -5.169 -5.562 7.876 1.00 83.19 275 GLN A O 1
ATOM 2124 N N . ARG A 1 276 ? -4.761 -7.773 7.971 1.00 83.62 276 ARG A N 1
ATOM 2125 C CA . ARG A 1 276 ? -3.819 -7.805 6.827 1.00 83.62 276 ARG A CA 1
ATOM 2126 C C . ARG A 1 276 ? -4.379 -8.452 5.570 1.00 83.62 276 ARG A C 1
ATOM 2128 O O . ARG A 1 276 ? -3.898 -8.172 4.472 1.00 83.62 276 ARG A O 1
ATOM 2135 N N . VAL A 1 277 ? -5.380 -9.310 5.731 1.00 85.94 277 VAL A N 1
ATOM 2136 C CA . VAL A 1 277 ? -5.901 -10.179 4.673 1.00 85.94 277 VAL A CA 1
ATOM 2137 C C . VAL A 1 277 ? -6.433 -9.367 3.500 1.00 85.94 277 VAL A C 1
ATOM 2139 O O . VAL A 1 277 ? -6.138 -9.715 2.364 1.00 85.94 277 VAL A O 1
ATOM 2142 N N . THR A 1 278 ? -7.129 -8.246 3.724 1.00 86.19 278 THR A N 1
ATOM 2143 C CA . THR A 1 278 ? -7.645 -7.443 2.606 1.00 86.19 278 THR A CA 1
ATOM 2144 C C . THR A 1 278 ? -6.518 -6.906 1.727 1.00 86.19 278 THR A C 1
ATOM 2146 O O . THR A 1 278 ? -6.652 -6.919 0.513 1.00 86.19 278 THR A O 1
ATOM 2149 N N . GLY A 1 279 ? -5.398 -6.463 2.313 1.00 85.00 279 GLY A N 1
ATOM 2150 C CA . GLY A 1 279 ? -4.252 -5.955 1.550 1.00 85.00 279 GLY A CA 1
ATOM 2151 C C . GLY A 1 279 ? -3.604 -7.042 0.691 1.00 85.00 279 GLY A C 1
ATOM 2152 O O . GLY A 1 279 ? -3.290 -6.800 -0.472 1.00 85.00 279 GLY A O 1
ATOM 2153 N N . VAL A 1 280 ? -3.483 -8.254 1.241 1.00 87.38 280 VAL A N 1
ATOM 2154 C CA . VAL A 1 280 ? -2.989 -9.437 0.517 1.00 87.38 280 VAL A CA 1
ATOM 2155 C C . VAL A 1 280 ? -3.964 -9.861 -0.587 1.00 87.38 280 VAL A C 1
ATOM 2157 O O . VAL A 1 280 ? -3.530 -10.104 -1.708 1.00 87.38 280 VAL A O 1
ATOM 2160 N N . LEU A 1 281 ? -5.273 -9.885 -0.313 1.00 87.75 281 LEU A N 1
ATOM 2161 C CA . LEU A 1 281 ? -6.306 -10.203 -1.306 1.00 87.75 281 LEU A CA 1
ATOM 2162 C C . LEU A 1 281 ? -6.338 -9.181 -2.447 1.00 87.75 281 LEU A C 1
ATOM 2164 O O . LEU A 1 281 ? -6.395 -9.577 -3.602 1.00 87.75 281 LEU A O 1
ATOM 2168 N N . ILE A 1 282 ? -6.244 -7.880 -2.154 1.00 87.62 282 ILE A N 1
ATOM 2169 C CA . ILE A 1 282 ? -6.169 -6.831 -3.183 1.00 87.62 282 ILE A CA 1
ATOM 2170 C C . ILE A 1 282 ? -4.918 -7.024 -4.052 1.00 87.62 282 ILE A C 1
ATOM 2172 O O . ILE A 1 282 ? -5.008 -6.924 -5.272 1.00 87.62 282 ILE A O 1
ATOM 2176 N N . ALA A 1 283 ? -3.764 -7.334 -3.451 1.00 85.50 283 ALA A N 1
ATOM 2177 C CA . ALA A 1 283 ? -2.538 -7.606 -4.201 1.00 85.50 283 ALA A CA 1
ATOM 2178 C C . ALA A 1 283 ? -2.657 -8.862 -5.088 1.00 85.50 283 ALA A C 1
ATOM 2180 O O . ALA A 1 283 ? -2.219 -8.833 -6.236 1.00 85.50 283 ALA A O 1
ATOM 2181 N N . ALA A 1 284 ? -3.292 -9.928 -4.590 1.00 87.31 284 ALA A N 1
ATOM 2182 C CA . ALA A 1 284 ? -3.556 -11.145 -5.358 1.00 87.31 284 ALA A CA 1
ATOM 2183 C C . ALA A 1 284 ? -4.519 -10.890 -6.533 1.00 87.31 284 ALA A C 1
ATOM 2185 O O . ALA A 1 284 ? -4.199 -11.245 -7.664 1.00 87.31 284 ALA A O 1
ATOM 2186 N N . LEU A 1 285 ? -5.638 -10.197 -6.292 1.00 85.25 285 LEU A N 1
ATOM 2187 C CA . LEU A 1 285 ? -6.632 -9.841 -7.314 1.00 85.25 285 LEU A CA 1
ATOM 2188 C C . LEU A 1 285 ? -6.067 -8.915 -8.402 1.00 85.25 285 LEU A C 1
ATOM 2190 O O . LEU A 1 285 ? -6.488 -8.992 -9.548 1.00 85.25 285 LEU A O 1
ATOM 2194 N N . ILE A 1 286 ? -5.109 -8.040 -8.075 1.00 82.69 286 ILE A N 1
ATOM 2195 C CA . ILE A 1 286 ? -4.403 -7.219 -9.079 1.00 82.69 286 ILE A CA 1
ATOM 2196 C C . ILE A 1 286 ? -3.440 -8.073 -9.925 1.00 82.69 286 ILE A C 1
ATOM 2198 O O . ILE A 1 286 ? -3.187 -7.738 -11.080 1.00 82.69 286 ILE A O 1
ATOM 2202 N N . GLY A 1 287 ? -2.902 -9.165 -9.370 1.00 77.38 287 GLY A N 1
ATOM 2203 C CA . GLY A 1 287 ? -2.005 -10.084 -10.076 1.00 77.38 287 GLY A CA 1
ATOM 2204 C C . GLY A 1 287 ? -2.716 -11.117 -10.957 1.00 77.38 287 GLY A C 1
ATOM 2205 O O . GLY A 1 287 ? -2.166 -11.512 -11.980 1.00 77.38 287 GLY A O 1
ATOM 2206 N N . GLU A 1 288 ? -3.928 -11.538 -10.593 1.00 78.56 288 GLU A N 1
ATOM 2207 C CA . GLU A 1 288 ? -4.684 -12.592 -11.288 1.00 78.56 288 GLU A CA 1
ATOM 2208 C C . GLU A 1 288 ? -4.913 -12.326 -12.797 1.00 78.56 288 GLU A C 1
ATOM 2210 O O . GLU A 1 288 ? -4.629 -13.231 -13.583 1.00 78.56 288 GLU A O 1
ATOM 2215 N N . PRO A 1 289 ? -5.278 -11.108 -13.260 1.00 68.25 289 PRO A N 1
ATOM 2216 C CA . PRO A 1 289 ? -5.436 -10.800 -14.689 1.00 68.25 289 PRO A CA 1
ATOM 2217 C C . PRO A 1 289 ? -4.162 -10.898 -15.545 1.00 68.25 289 PRO A C 1
ATOM 2219 O O . PRO A 1 289 ? -4.244 -10.729 -16.756 1.00 68.25 289 PRO A O 1
ATOM 2222 N N . LEU A 1 290 ? -2.989 -11.106 -14.935 1.00 65.38 290 LEU A N 1
ATOM 2223 C CA . LEU A 1 290 ? -1.700 -11.274 -15.622 1.00 65.38 290 LEU A CA 1
ATOM 2224 C C . LEU A 1 290 ? -1.260 -12.749 -15.708 1.00 65.38 290 LEU A C 1
ATOM 2226 O O . LEU A 1 290 ? -0.228 -13.043 -16.315 1.00 65.38 290 LEU A O 1
ATOM 2230 N N . LEU A 1 291 ? -2.001 -13.660 -15.067 1.00 60.88 291 LEU A N 1
ATOM 2231 C CA . LEU A 1 291 ? -1.714 -15.099 -14.995 1.00 60.88 291 LEU A CA 1
ATOM 2232 C C . LEU A 1 291 ? -2.553 -15.941 -15.977 1.00 60.88 291 LEU A C 1
ATOM 2234 O O . LEU A 1 291 ? -2.377 -17.160 -16.011 1.00 60.88 291 LEU A O 1
ATOM 2238 N N . VAL A 1 292 ? -3.446 -15.301 -16.742 1.00 52.56 292 VAL A N 1
ATOM 2239 C CA . VAL A 1 292 ? -4.398 -15.902 -17.697 1.00 52.56 292 VAL A CA 1
ATOM 2240 C C . VAL A 1 292 ? -4.122 -15.395 -19.110 1.00 52.56 292 VAL A C 1
ATOM 2242 O O . VAL A 1 292 ? -4.088 -16.254 -20.016 1.00 52.56 292 VAL A O 1
#

Secondary structure (DSSP, 8-state):
--------------PPP-PPPHHHHHHHHHHHHHHHH--TTS--SSTTHHHHHHHHHHGGGHHHHHHGGGSHHHHHHHHHHHHHHHHHHHHHHHHTTS-------PPPP---S-HHHHHHHHHHHHHHHHHHHHHHHHH-TTS--------SS---S-TTT--SS--TT-SSS---HHHHHHTHHHHHHHHHHHHHHHHHHHHHHT-GGG--SS---HHHHHHHHHHHHHHHHHTTPPP----HHHHHHHHHHTEEEPP--STTPPPPEEEE---SHHHHHHHHHHHGGG--

Sequence (292 aa):
MQRRNGGGKRSPELSPALHAPPELCEVKAEEEEEEAEDDPLKRTGIFFGGLVRDIKRRYPKYLSDIRDALHSQCLAAVLFIYFAALSPAITFGGLLGGWVWGASLCPLPATMFVPQARRIIGDFGIPISILVMVLVDYTITDTYTQKLNVPSGLSVTSPHKRGWFIHPMGSSGTFPLWMMFASAIPALLVFILIFMETQITTLIVSKKERKLLKGSGFHLDLLLIGTMGGLCALFGLPWLTAATVRSVTHVNALVVMSKAIAPGEKPKIEEVKEQRVTGVLIAALIGEPLLV

Foldseek 3Di:
DDDDDDDDDDDDDDDDDDDDDVVVVVVVVVVVVVVVPPPLPPDPVDDCPSVVVLCVLQVVCQVVLVVLCVDPLNVLLLVVLLVVVVVVVLVVVCCVPDDDDDDDDDDDDDPDDDDPVCVVCVSCVVVVVVVVVVVVVVVPPPDDDDDDDDPQADDDPDNVQDDQFADPQGDPDGDDPVVVVVVVVVVVVVLVVQLVQLVVLQCVLPDVQAVADSDDRSPNSSVVLVVQQVVCVRSVHDRDHDDNVSSNSSQVSQFDWDDPPDPPDDTGGPHGSNHCVSVVSSVVVVCVSRVD

InterPro domains:
  IPR003020 Bicarbonate transporter, eukaryotic [PTHR11453] (113-287)
  IPR011531 Bicarbonate transporter-like, transmembrane domain [PF00955] (47-97)
  IPR011531 Bicarbonate transporter-like, transmembrane domain [PF00955] (113-288)
  IPR018241 Anion exchange, conserved site [PS00219] (48-59)

pLDDT: mean 71.58, std 17.5, range [29.09, 94.25]